Protein AF-A0ABD7YVC5-F1 (afdb_monomer)

Organism: NCBI:txid1624

Solvent-accessible surface area (backbone atoms only — not comparable to full-atom values): 14230 Å² total; per-residue (Å²): 134,87,80,48,75,69,50,52,52,51,37,54,50,50,53,50,53,36,51,54,48,20,56,53,52,47,50,51,50,51,50,52,49,52,52,51,47,52,51,50,46,73,70,45,94,50,77,61,50,49,51,53,52,51,50,45,65,77,55,60,62,55,64,59,54,52,50,50,32,45,46,51,46,28,29,64,36,45,68,58,46,46,56,40,48,73,71,73,43,50,64,69,59,50,47,54,39,46,54,51,50,51,51,52,48,31,51,52,50,47,49,52,48,53,52,46,42,69,74,71,39,90,64,70,78,86,43,70,53,33,64,64,65,34,63,94,52,57,70,66,59,28,51,54,53,37,52,55,47,49,32,46,55,47,40,22,50,37,26,40,41,24,23,50,17,22,53,54,45,68,42,58,80,92,50,35,67,61,54,51,51,50,52,54,50,50,49,52,54,50,50,54,48,50,54,51,47,66,76,66,61,61,82,82,57,48,63,64,52,46,51,52,50,48,52,53,31,35,45,68,10,42,41,80,58,88,94,48,82,44,71,44,68,61,45,33,54,53,48,41,53,52,50,22,52,50,19,44,51,47,24,45,56,40,50,67,69,56,71,84,76,90,77,130

Structure (mmCIF, N/CA/C/O backbone):
data_AF-A0ABD7YVC5-F1
#
_entry.id   AF-A0ABD7YVC5-F1
#
loop_
_atom_site.group_PDB
_atom_site.id
_atom_site.type_symbol
_atom_site.label_atom_id
_atom_site.label_alt_id
_atom_site.label_comp_id
_atom_site.label_asym_id
_atom_site.label_entity_id
_atom_site.label_seq_id
_atom_site.pdbx_PDB_ins_code
_atom_site.Cartn_x
_atom_site.Cartn_y
_atom_site.Cartn_z
_atom_site.occupancy
_atom_site.B_iso_or_equiv
_atom_site.auth_seq_id
_atom_site.auth_comp_id
_atom_site.auth_asym_id
_atom_site.auth_atom_id
_atom_site.pdbx_PDB_model_num
ATOM 1 N N . MET A 1 1 ? -19.443 14.116 -4.309 1.00 51.22 1 MET A N 1
ATOM 2 C CA . MET A 1 1 ? -19.802 13.640 -2.950 1.00 51.22 1 MET A CA 1
ATOM 3 C C . MET A 1 1 ? -19.402 14.728 -1.964 1.00 51.22 1 MET A C 1
ATOM 5 O O . MET A 1 1 ? -18.233 15.082 -1.957 1.00 51.22 1 MET A O 1
ATOM 9 N N . VAL A 1 2 ? -20.334 15.300 -1.197 1.00 67.25 2 VAL A N 1
ATOM 10 C CA . VAL A 1 2 ? -20.020 16.360 -0.217 1.00 67.25 2 VAL A CA 1
ATOM 11 C C . VAL A 1 2 ? -19.545 15.708 1.088 1.00 67.25 2 VAL A C 1
ATOM 13 O O . VAL A 1 2 ? -20.209 14.802 1.592 1.00 67.25 2 VAL A O 1
ATOM 16 N N . LEU A 1 3 ? -18.374 16.106 1.600 1.00 72.88 3 LEU A N 1
ATOM 17 C CA . LEU A 1 3 ? -17.849 15.625 2.885 1.00 72.88 3 LEU A CA 1
ATOM 18 C C . LEU A 1 3 ? -18.580 16.321 4.036 1.00 72.88 3 LEU A C 1
ATOM 20 O O . LEU A 1 3 ? -18.709 17.541 4.047 1.00 72.88 3 LEU A O 1
ATOM 24 N N . THR A 1 4 ? -19.041 15.547 5.016 1.00 85.56 4 THR A N 1
ATOM 25 C CA . THR A 1 4 ? -19.647 16.097 6.238 1.00 85.56 4 THR A CA 1
ATOM 26 C C . THR A 1 4 ? -18.568 16.558 7.226 1.00 85.56 4 THR A C 1
ATOM 28 O O . THR A 1 4 ? -17.423 16.110 7.151 1.00 85.56 4 THR A O 1
ATOM 31 N N . SER A 1 5 ? -18.917 17.386 8.217 1.00 83.44 5 SER A N 1
ATOM 32 C CA . SER A 1 5 ? -17.991 17.763 9.307 1.00 83.44 5 SER A CA 1
ATOM 33 C C . SER A 1 5 ? -17.418 16.540 10.042 1.00 83.44 5 SER A C 1
ATOM 35 O O . SER A 1 5 ? -16.236 16.508 10.385 1.00 83.44 5 SER A O 1
ATOM 37 N N . LYS A 1 6 ? -18.236 15.490 10.200 1.00 84.38 6 LYS A N 1
ATOM 38 C CA . LYS A 1 6 ? -17.839 14.187 10.752 1.00 84.38 6 LYS A CA 1
ATOM 39 C C . LYS A 1 6 ? -16.867 13.429 9.841 1.00 84.38 6 LYS A C 1
ATOM 41 O O . LYS A 1 6 ? -16.000 12.719 10.335 1.00 84.38 6 LYS A O 1
ATOM 46 N N . ASP A 1 7 ? -16.985 13.562 8.521 1.00 85.06 7 ASP A N 1
ATOM 47 C CA . ASP A 1 7 ? -16.016 12.968 7.595 1.00 85.06 7 ASP A CA 1
ATOM 48 C C . ASP A 1 7 ? -14.665 13.680 7.668 1.00 85.06 7 ASP A C 1
ATOM 50 O O . ASP A 1 7 ? -13.629 13.021 7.725 1.00 85.06 7 ASP A O 1
ATOM 54 N N . ILE A 1 8 ? -14.674 15.012 7.737 1.00 87.50 8 ILE A N 1
ATOM 55 C CA . ILE A 1 8 ? -13.456 15.826 7.833 1.00 87.50 8 ILE A CA 1
ATOM 56 C C . ILE A 1 8 ? -12.679 15.492 9.112 1.00 87.50 8 ILE A C 1
ATOM 58 O O . ILE A 1 8 ? -11.461 15.317 9.060 1.00 87.50 8 ILE A O 1
ATOM 62 N N . SER A 1 9 ? -13.361 15.351 10.254 1.00 88.00 9 SER A N 1
ATOM 63 C CA . SER A 1 9 ? -12.700 14.998 11.516 1.00 88.00 9 SER A CA 1
ATOM 64 C C . SER A 1 9 ? -12.073 13.601 11.476 1.00 88.00 9 SER A C 1
ATOM 66 O O . SER A 1 9 ? -10.934 13.431 11.914 1.00 88.00 9 SER A O 1
ATOM 68 N N . VAL A 1 10 ? -12.763 12.617 10.887 1.00 88.38 10 VAL A N 1
ATOM 69 C CA . VAL A 1 10 ? -12.235 11.255 10.714 1.00 88.38 10 VAL A CA 1
ATOM 70 C C . VAL A 1 10 ? -11.044 11.246 9.759 1.00 88.38 10 VAL A C 1
ATOM 72 O O . VAL A 1 10 ? -10.035 10.624 10.075 1.00 88.38 10 VAL A O 1
ATOM 75 N N . VAL A 1 11 ? -11.114 11.954 8.627 1.00 88.81 11 VAL A N 1
ATOM 76 C CA . VAL A 1 11 ? -9.984 12.087 7.690 1.00 88.81 11 VAL A CA 1
ATOM 77 C C . VAL A 1 11 ? -8.780 12.713 8.390 1.00 88.81 11 VAL A C 1
ATOM 79 O O . VAL A 1 11 ? -7.691 12.153 8.325 1.00 88.81 11 VAL A O 1
ATOM 82 N N . LYS A 1 12 ? -8.969 13.814 9.129 1.00 89.12 12 LYS A N 1
ATOM 83 C CA . LYS A 1 12 ? -7.885 14.478 9.871 1.00 89.12 12 LYS A CA 1
ATOM 84 C C . LYS A 1 12 ? -7.243 13.547 10.902 1.00 89.12 12 LYS A C 1
ATOM 86 O O . LYS A 1 12 ? -6.018 13.491 10.990 1.00 89.12 12 LYS A O 1
ATOM 91 N N . TYR A 1 13 ? -8.058 12.806 11.656 1.00 90.94 13 TYR A N 1
ATOM 92 C CA . TYR A 1 13 ? -7.568 11.813 12.613 1.00 90.94 13 TYR A CA 1
ATOM 93 C C . TYR A 1 13 ? -6.763 10.709 11.921 1.00 90.94 13 TYR A C 1
ATOM 95 O O . TYR A 1 13 ? -5.636 10.435 12.327 1.00 90.94 13 TYR A O 1
ATOM 103 N N . LEU A 1 14 ? -7.316 10.106 10.864 1.00 88.25 14 LEU A N 1
ATOM 104 C CA . LEU A 1 14 ? -6.664 9.030 10.119 1.00 88.25 14 LEU A CA 1
ATOM 105 C C . LEU A 1 14 ? -5.336 9.495 9.522 1.00 88.25 14 LEU A C 1
ATOM 107 O O . LEU A 1 14 ? -4.331 8.827 9.723 1.00 88.25 14 LEU A O 1
ATOM 111 N N . SER A 1 15 ? -5.307 10.653 8.859 1.00 87.31 15 SER A N 1
ATOM 112 C CA . SER A 1 15 ? -4.080 11.215 8.286 1.00 87.31 15 SER A CA 1
ATOM 113 C C . SER A 1 15 ? -3.001 11.426 9.344 1.00 87.31 15 SER A C 1
ATOM 115 O O . SER A 1 15 ? -1.857 11.032 9.134 1.00 87.31 15 SER A O 1
ATOM 117 N N . ARG A 1 16 ? -3.359 11.988 10.507 1.00 88.88 16 ARG A N 1
ATOM 118 C CA . ARG A 1 16 ? -2.411 12.180 11.611 1.00 88.88 16 ARG A CA 1
ATOM 119 C C . ARG A 1 16 ? -1.897 10.846 12.148 1.00 88.88 16 ARG A C 1
ATOM 121 O O . ARG A 1 16 ? -0.691 10.662 12.256 1.00 88.88 16 ARG A O 1
ATOM 128 N N . LYS A 1 17 ? -2.802 9.918 12.465 1.00 86.50 17 LYS A N 1
ATOM 129 C CA . LYS A 1 17 ? -2.449 8.607 13.021 1.00 86.50 17 LYS A CA 1
ATOM 130 C C . LYS A 1 17 ? -1.546 7.825 12.067 1.00 86.50 17 LYS A C 1
ATOM 132 O O . LYS A 1 17 ? -0.540 7.271 12.488 1.00 86.50 17 LYS A O 1
ATOM 137 N N . TYR A 1 18 ? -1.865 7.840 10.778 1.00 84.38 18 TYR A N 1
ATOM 138 C CA . TYR A 1 18 ? -1.049 7.206 9.752 1.00 84.38 18 TYR A CA 1
ATOM 139 C C . TYR A 1 18 ? 0.316 7.863 9.582 1.00 84.38 18 TYR A C 1
ATOM 141 O O . TYR A 1 18 ? 1.295 7.139 9.435 1.00 84.38 18 TYR A O 1
ATOM 149 N N . ALA A 1 19 ? 0.417 9.192 9.646 1.00 82.81 19 ALA A N 1
ATOM 150 C CA . ALA A 1 19 ? 1.709 9.873 9.627 1.00 82.81 19 ALA A CA 1
ATOM 151 C C . ALA A 1 19 ? 2.565 9.494 10.849 1.00 82.81 19 ALA A C 1
ATOM 153 O O . ALA A 1 19 ? 3.734 9.149 10.694 1.00 82.81 19 ALA A O 1
ATOM 154 N N . GLU A 1 20 ? 1.980 9.479 12.050 1.00 84.56 20 GLU A N 1
ATOM 155 C CA . GLU A 1 20 ? 2.672 9.068 13.279 1.00 84.56 20 GLU A CA 1
ATOM 156 C C . GLU A 1 20 ? 3.159 7.612 13.206 1.00 84.56 20 GLU A C 1
ATOM 158 O O . GLU A 1 20 ? 4.316 7.328 13.522 1.00 84.56 20 GLU A O 1
ATOM 163 N N . ASP A 1 21 ? 2.298 6.689 12.770 1.00 81.25 21 ASP A N 1
ATOM 164 C CA . ASP A 1 21 ? 2.650 5.272 12.635 1.00 81.25 21 ASP A CA 1
ATOM 165 C C . ASP A 1 21 ? 3.709 5.066 11.539 1.00 81.25 21 ASP A C 1
ATOM 167 O O . ASP A 1 21 ? 4.627 4.266 11.716 1.00 81.25 21 ASP A O 1
ATOM 171 N N . THR A 1 22 ? 3.639 5.840 10.452 1.00 79.56 22 THR A N 1
ATOM 172 C CA . THR A 1 22 ? 4.649 5.852 9.385 1.00 79.56 22 THR A CA 1
ATOM 173 C C . THR A 1 22 ? 6.005 6.269 9.917 1.00 79.56 22 THR A C 1
ATOM 175 O O . THR A 1 22 ? 6.967 5.537 9.729 1.00 79.56 22 THR A O 1
ATOM 178 N N . VAL A 1 23 ? 6.102 7.402 10.619 1.00 82.94 23 VAL A N 1
ATOM 179 C CA . VAL A 1 23 ? 7.379 7.879 11.175 1.00 82.94 23 VAL A CA 1
ATOM 180 C C . VAL A 1 23 ? 7.981 6.835 12.114 1.00 82.94 23 VAL A C 1
ATOM 182 O O . VAL A 1 23 ? 9.163 6.516 12.003 1.00 82.94 23 VAL A O 1
ATOM 185 N N . LYS A 1 24 ? 7.165 6.242 12.994 1.00 80.94 24 LYS A N 1
ATOM 186 C CA . LYS A 1 24 ? 7.621 5.189 13.913 1.00 80.94 24 LYS A CA 1
ATOM 187 C C . LYS A 1 24 ? 8.126 3.960 13.167 1.00 80.94 24 LYS A C 1
ATOM 189 O O . LYS A 1 24 ? 9.222 3.482 13.448 1.00 80.94 24 LYS A O 1
ATOM 194 N N . GLY A 1 25 ? 7.343 3.441 12.226 1.00 79.38 25 GLY A N 1
ATOM 195 C CA . GLY A 1 25 ? 7.715 2.230 11.505 1.00 79.38 25 GLY A CA 1
ATOM 196 C C . GLY A 1 25 ? 8.874 2.447 10.530 1.00 79.38 25 GLY A C 1
ATOM 197 O O . GLY A 1 25 ? 9.726 1.572 10.423 1.00 79.38 25 GLY A O 1
ATOM 198 N N . LEU A 1 26 ? 8.983 3.621 9.900 1.00 81.88 26 LEU A N 1
ATOM 199 C CA . LEU A 1 26 ? 10.165 4.002 9.122 1.00 81.88 26 LEU A CA 1
ATOM 200 C C . LEU A 1 26 ? 11.402 4.132 10.005 1.00 81.88 26 LEU A C 1
ATOM 202 O O . LEU A 1 26 ? 12.461 3.683 9.592 1.00 81.88 26 LEU A O 1
ATOM 206 N N . GLY A 1 27 ? 11.275 4.670 11.220 1.00 81.12 27 GLY A N 1
ATOM 207 C CA . GLY A 1 27 ? 12.371 4.701 12.190 1.00 81.12 27 GLY A CA 1
ATOM 208 C C . GLY A 1 27 ? 12.853 3.298 12.570 1.00 81.12 27 GLY A C 1
ATOM 209 O O . GLY A 1 27 ? 14.056 3.050 12.604 1.00 81.12 27 GLY A O 1
ATOM 210 N N . ILE A 1 28 ? 11.927 2.354 12.779 1.00 82.56 28 ILE A N 1
ATOM 211 C CA . ILE A 1 28 ? 12.261 0.942 13.034 1.00 82.56 28 ILE A CA 1
ATOM 212 C C . ILE A 1 28 ? 12.941 0.317 11.816 1.00 82.56 28 ILE A C 1
ATOM 214 O O . ILE A 1 28 ? 13.985 -0.314 11.966 1.00 82.56 28 ILE A O 1
ATOM 218 N N . LEU A 1 29 ? 12.379 0.501 10.616 1.00 80.38 29 LEU A N 1
ATOM 219 C CA . LEU A 1 29 ? 12.982 0.003 9.382 1.00 80.38 29 LEU A CA 1
ATOM 220 C C . LEU A 1 29 ? 14.391 0.570 9.227 1.00 80.38 29 LEU A C 1
ATOM 222 O O . LEU A 1 29 ? 15.328 -0.202 9.089 1.00 80.38 29 LEU A O 1
ATOM 226 N N . PHE A 1 30 ? 14.564 1.881 9.346 1.00 83.00 30 PHE A N 1
ATOM 227 C CA . PHE A 1 30 ? 15.861 2.543 9.259 1.00 83.00 30 PHE A CA 1
ATOM 228 C C . PHE A 1 30 ? 16.867 1.990 10.281 1.00 83.00 30 PHE A C 1
ATOM 230 O O . PHE A 1 30 ? 17.998 1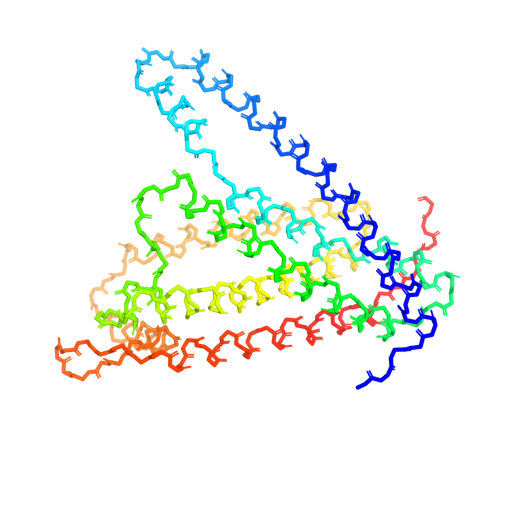.677 9.919 1.00 83.00 30 PHE A O 1
ATOM 237 N N . GLY A 1 31 ? 16.442 1.763 11.528 1.00 82.19 31 GLY A N 1
ATOM 238 C CA . GLY A 1 31 ? 17.269 1.120 12.553 1.00 82.19 31 GLY A CA 1
ATOM 239 C C . GLY A 1 31 ? 17.692 -0.306 12.183 1.00 82.19 31 GLY A C 1
ATOM 240 O O . GLY A 1 31 ? 18.871 -0.640 12.288 1.00 82.19 31 GLY A O 1
ATOM 241 N N . ILE A 1 32 ? 16.763 -1.133 11.684 1.00 81.44 32 ILE A N 1
ATOM 242 C CA . ILE A 1 32 ? 17.067 -2.484 11.176 1.00 81.44 32 ILE A CA 1
ATOM 243 C C . ILE A 1 32 ? 18.071 -2.410 10.020 1.00 81.44 32 ILE A C 1
ATOM 245 O O . ILE A 1 32 ? 18.989 -3.222 9.963 1.00 81.44 32 ILE A O 1
ATOM 249 N N . HIS A 1 33 ? 17.930 -1.431 9.126 1.00 78.19 33 HIS A N 1
ATOM 250 C CA . HIS A 1 33 ? 18.839 -1.253 7.992 1.00 78.19 33 HIS A CA 1
ATOM 251 C C . HIS A 1 33 ? 20.244 -0.849 8.443 1.00 78.19 33 HIS A C 1
ATOM 253 O O . HIS A 1 33 ? 21.218 -1.406 7.939 1.00 78.19 33 HIS A O 1
ATOM 259 N N . ILE A 1 34 ? 20.371 0.059 9.416 1.00 83.25 34 ILE A N 1
ATOM 260 C CA . ILE A 1 34 ? 21.668 0.417 10.009 1.00 83.25 34 ILE A CA 1
ATOM 261 C C . ILE A 1 34 ? 22.323 -0.816 10.630 1.00 83.25 34 ILE A C 1
ATOM 263 O O . ILE A 1 34 ? 23.470 -1.123 10.312 1.00 83.25 34 ILE A O 1
ATOM 267 N N . ILE A 1 35 ? 21.592 -1.553 11.469 1.00 81.88 35 ILE A N 1
ATOM 268 C CA . ILE A 1 35 ? 22.119 -2.751 12.135 1.00 81.88 35 ILE A CA 1
ATOM 269 C C . ILE A 1 35 ? 22.526 -3.804 11.099 1.00 81.88 35 ILE A C 1
ATOM 271 O O . ILE A 1 35 ? 23.623 -4.345 11.185 1.00 81.88 35 ILE A O 1
ATOM 275 N N . GLY A 1 36 ? 21.686 -4.058 10.093 1.00 79.44 36 GLY A N 1
ATOM 276 C CA . GLY A 1 36 ? 21.992 -4.986 9.004 1.00 79.44 36 GLY A CA 1
ATOM 277 C C . GLY A 1 36 ? 23.239 -4.580 8.219 1.00 79.44 36 GLY A C 1
ATOM 278 O O . GLY A 1 36 ? 24.079 -5.428 7.939 1.00 79.44 36 GLY A O 1
ATOM 279 N N . THR A 1 37 ? 23.409 -3.285 7.936 1.00 77.38 37 THR A N 1
ATOM 280 C CA . THR A 1 37 ? 24.612 -2.749 7.276 1.00 77.38 37 THR A CA 1
ATOM 281 C C . THR A 1 37 ? 25.857 -2.982 8.134 1.00 77.38 37 THR A C 1
ATOM 283 O O . THR A 1 37 ? 26.860 -3.478 7.630 1.00 77.38 37 THR A O 1
ATOM 286 N N . ILE A 1 38 ? 25.795 -2.669 9.433 1.00 80.44 38 ILE A N 1
ATOM 287 C CA . ILE A 1 38 ? 26.914 -2.870 10.367 1.00 80.44 38 ILE A CA 1
ATOM 288 C C . ILE A 1 38 ? 27.283 -4.354 10.442 1.00 80.44 38 ILE A C 1
ATOM 290 O O . ILE A 1 38 ? 28.454 -4.694 10.303 1.00 80.44 38 ILE A O 1
ATOM 294 N N . LEU A 1 39 ? 26.296 -5.241 10.600 1.00 77.62 39 LEU A N 1
ATOM 295 C CA . LEU A 1 39 ? 26.522 -6.687 10.642 1.00 77.62 39 LEU A CA 1
ATOM 296 C C . LEU A 1 39 ? 27.147 -7.203 9.340 1.00 77.62 39 LEU A C 1
ATOM 298 O O . LEU A 1 39 ? 28.097 -7.974 9.401 1.00 77.62 39 LEU A O 1
ATOM 302 N N . LEU A 1 40 ? 26.676 -6.747 8.175 1.00 73.81 40 LEU A N 1
ATOM 303 C CA . LEU A 1 40 ? 27.249 -7.125 6.878 1.00 73.81 40 LEU A CA 1
ATOM 304 C C . LEU A 1 40 ? 28.708 -6.678 6.732 1.00 73.81 40 LEU A C 1
ATOM 306 O O . LEU A 1 40 ? 29.530 -7.454 6.253 1.00 73.81 40 LEU A O 1
ATOM 310 N N . ILE A 1 41 ? 29.044 -5.463 7.173 1.00 75.88 41 ILE A N 1
ATOM 311 C CA . ILE A 1 41 ? 30.427 -4.962 7.157 1.00 75.88 41 ILE A CA 1
ATOM 312 C C . ILE A 1 41 ? 31.302 -5.776 8.118 1.00 75.88 41 ILE A C 1
ATOM 314 O O . ILE A 1 41 ? 32.394 -6.187 7.741 1.00 75.88 41 ILE A O 1
ATOM 318 N N . MET A 1 42 ? 30.819 -6.054 9.332 1.00 75.38 42 MET A N 1
ATOM 319 C CA . MET A 1 42 ? 31.564 -6.812 10.348 1.00 75.38 42 MET A CA 1
ATOM 320 C C . MET A 1 42 ? 31.773 -8.284 9.975 1.00 75.38 42 MET A C 1
ATOM 322 O O . MET A 1 42 ? 32.778 -8.874 10.361 1.00 75.38 42 MET A O 1
ATOM 326 N N . MET A 1 43 ? 30.827 -8.887 9.254 1.00 69.69 43 MET A N 1
ATOM 327 C CA . MET A 1 43 ? 30.915 -10.275 8.787 1.00 69.69 43 MET A CA 1
ATOM 328 C C . MET A 1 43 ? 31.704 -10.413 7.480 1.00 69.69 43 MET A C 1
ATOM 330 O O . MET A 1 43 ? 31.962 -11.537 7.046 1.00 69.69 43 MET A O 1
ATOM 334 N N . SER A 1 44 ? 32.076 -9.302 6.839 1.00 67.75 44 SER A N 1
ATOM 335 C CA . SER A 1 44 ? 32.790 -9.350 5.572 1.00 67.75 44 SER A CA 1
ATOM 336 C C . SER A 1 44 ? 34.284 -9.587 5.759 1.00 67.75 44 SER A C 1
ATOM 338 O O . SER A 1 44 ? 34.986 -8.780 6.361 1.00 67.75 44 SER A O 1
ATOM 340 N N . SER A 1 45 ? 34.787 -10.644 5.127 1.00 63.66 45 SER A N 1
ATOM 341 C CA . SER A 1 45 ? 36.214 -10.853 4.861 1.00 63.66 45 SER A CA 1
ATOM 342 C C . SER A 1 45 ? 36.659 -10.337 3.482 1.00 63.66 45 SER A C 1
ATOM 344 O O . SER A 1 45 ? 37.822 -10.494 3.121 1.00 63.66 45 SER A O 1
ATOM 346 N N . SER A 1 46 ? 35.750 -9.739 2.703 1.00 67.19 46 SER A N 1
ATOM 347 C CA . SER A 1 46 ? 35.994 -9.242 1.339 1.00 67.19 46 SER A CA 1
ATOM 348 C C . SER A 1 46 ? 35.824 -7.722 1.244 1.00 67.19 46 SER A C 1
ATOM 350 O O . SER A 1 46 ? 34.975 -7.146 1.926 1.00 67.19 46 SER A O 1
ATOM 352 N N . GLU A 1 47 ? 36.577 -7.061 0.365 1.00 63.25 47 GLU A N 1
ATOM 353 C CA . GLU A 1 47 ? 36.411 -5.620 0.098 1.00 63.25 47 GLU A CA 1
ATOM 354 C C . GLU A 1 47 ? 35.119 -5.298 -0.684 1.00 63.25 47 GLU A C 1
ATOM 356 O O . GLU A 1 47 ? 34.622 -4.171 -0.646 1.00 63.25 47 GLU A O 1
ATOM 361 N N . GLU A 1 48 ? 34.506 -6.299 -1.327 1.00 62.19 48 GLU A N 1
ATOM 362 C CA . GLU A 1 48 ? 33.283 -6.133 -2.118 1.00 62.19 48 GLU A CA 1
ATOM 363 C C . GLU A 1 48 ? 32.048 -5.842 -1.250 1.00 62.19 48 GLU A C 1
ATOM 365 O O . GLU A 1 48 ? 31.254 -4.964 -1.587 1.00 62.19 48 GLU A O 1
ATOM 370 N N . ILE A 1 49 ? 31.879 -6.499 -0.098 1.00 65.25 49 ILE A N 1
ATOM 371 C CA . ILE A 1 49 ? 30.683 -6.315 0.750 1.00 65.25 49 ILE A CA 1
ATOM 372 C C . ILE A 1 49 ? 30.608 -4.900 1.365 1.00 65.25 49 ILE A C 1
ATOM 374 O O . ILE A 1 49 ? 29.527 -4.305 1.310 1.00 65.25 49 ILE A O 1
ATOM 378 N N . PRO A 1 50 ? 31.699 -4.296 1.888 1.00 65.00 50 PRO A N 1
ATOM 379 C CA . PRO A 1 50 ? 31.708 -2.885 2.273 1.00 65.00 50 PRO A CA 1
ATOM 380 C C . PRO A 1 50 ? 31.357 -1.949 1.112 1.00 65.00 50 PRO A C 1
ATOM 382 O O . PRO A 1 50 ? 30.613 -0.992 1.313 1.00 65.00 50 PRO A O 1
ATOM 385 N N . SER A 1 51 ? 31.822 -2.240 -0.108 1.00 65.62 51 SER A N 1
ATOM 386 C CA . SER A 1 51 ? 31.497 -1.430 -1.290 1.00 65.62 51 SER A CA 1
ATOM 387 C C . SER A 1 51 ? 30.017 -1.530 -1.692 1.00 65.62 51 SER A C 1
ATOM 389 O O . SER A 1 51 ? 29.409 -0.515 -2.022 1.00 65.62 51 SER A O 1
ATOM 391 N N . ILE A 1 52 ? 29.396 -2.711 -1.571 1.00 64.62 52 ILE A N 1
ATOM 392 C CA . ILE A 1 52 ? 27.956 -2.923 -1.799 1.00 64.62 52 ILE A CA 1
ATOM 393 C C . ILE A 1 52 ? 27.137 -2.190 -0.733 1.00 64.62 52 ILE A C 1
ATOM 395 O O . ILE A 1 52 ? 26.176 -1.490 -1.057 1.00 64.62 52 ILE A O 1
ATOM 399 N N . ALA A 1 53 ? 27.536 -2.310 0.535 1.00 65.75 53 ALA A N 1
ATOM 400 C CA . ALA A 1 53 ? 26.896 -1.623 1.650 1.00 65.75 53 ALA A CA 1
ATOM 401 C C . ALA A 1 53 ? 26.954 -0.097 1.474 1.00 65.75 53 ALA A C 1
ATOM 403 O O . ALA A 1 53 ? 25.930 0.572 1.585 1.00 65.75 53 ALA A O 1
ATOM 404 N N . LEU A 1 54 ? 28.120 0.461 1.135 1.00 66.00 54 LEU A N 1
ATOM 405 C CA . LEU A 1 54 ? 28.301 1.897 0.889 1.00 66.00 54 LEU A CA 1
ATOM 406 C C . LEU A 1 54 ? 27.595 2.369 -0.392 1.00 66.00 54 LEU A C 1
ATOM 408 O O . LEU A 1 54 ? 26.973 3.432 -0.394 1.00 66.00 54 LEU A O 1
ATOM 412 N N . GLY A 1 55 ? 27.613 1.558 -1.451 1.00 65.00 55 GLY A N 1
ATOM 413 C CA . GLY A 1 55 ? 26.875 1.803 -2.691 1.00 65.00 55 GLY A CA 1
ATOM 414 C C . GLY A 1 55 ? 25.367 1.931 -2.455 1.00 65.00 55 GLY A C 1
ATOM 415 O O . GLY A 1 55 ? 24.710 2.787 -3.049 1.00 65.00 55 GLY A O 1
ATOM 416 N N . PHE A 1 56 ? 24.825 1.161 -1.513 1.00 64.56 56 PHE A N 1
ATOM 417 C CA . PHE A 1 56 ? 23.422 1.233 -1.108 1.00 64.56 56 PHE A CA 1
ATOM 418 C C . PHE A 1 56 ? 23.061 2.549 -0.399 1.00 64.56 56 PHE A C 1
ATOM 420 O O . PHE A 1 56 ? 21.979 3.090 -0.613 1.00 64.56 56 PHE A O 1
ATOM 427 N N . TRP A 1 57 ? 23.970 3.110 0.404 1.00 68.31 57 TRP A N 1
ATOM 428 C CA . TRP A 1 57 ? 23.779 4.430 1.022 1.00 68.31 57 TRP A CA 1
ATOM 429 C C . TRP A 1 57 ? 23.939 5.574 0.018 1.00 68.31 57 TRP A C 1
ATOM 431 O O . TRP A 1 57 ? 23.250 6.586 0.136 1.00 68.31 57 TRP A O 1
ATOM 441 N N . SER A 1 58 ? 24.798 5.400 -0.992 1.00 60.88 58 SER A N 1
ATOM 442 C CA . SER A 1 58 ? 24.962 6.375 -2.078 1.00 60.88 58 SER A CA 1
ATOM 443 C C . SER A 1 58 ? 23.740 6.461 -3.004 1.00 60.88 58 SER A C 1
ATOM 445 O O . SER A 1 58 ? 23.456 7.529 -3.535 1.00 60.88 58 SER A O 1
ATOM 447 N N . ASN A 1 59 ? 22.969 5.372 -3.121 1.00 61.53 59 ASN A N 1
ATOM 448 C CA . ASN A 1 59 ? 21.696 5.299 -3.842 1.00 61.53 59 ASN A CA 1
ATOM 449 C C . ASN A 1 59 ? 20.566 4.933 -2.875 1.00 61.53 59 ASN A C 1
ATOM 451 O O . ASN A 1 59 ? 19.974 3.857 -2.985 1.00 61.53 59 ASN A O 1
ATOM 455 N N . PHE A 1 60 ? 20.314 5.804 -1.890 1.00 67.12 60 PHE A N 1
ATOM 456 C CA . PHE A 1 60 ? 19.339 5.543 -0.832 1.00 67.12 60 PHE A CA 1
ATOM 457 C C . PHE A 1 60 ? 18.020 5.008 -1.425 1.00 67.12 60 PHE A C 1
ATOM 459 O O . PHE A 1 60 ? 17.406 5.680 -2.256 1.00 67.12 60 PHE A O 1
ATOM 466 N N . PRO A 1 61 ? 17.553 3.809 -1.029 1.00 67.06 61 PRO A N 1
ATOM 467 C CA . PRO A 1 61 ? 16.452 3.118 -1.698 1.00 67.06 61 PRO A CA 1
ATOM 468 C C . PRO A 1 61 ? 15.107 3.712 -1.264 1.00 67.06 61 PRO A C 1
ATOM 470 O O . PRO A 1 61 ? 14.299 3.054 -0.605 1.00 67.06 61 PRO A O 1
ATOM 473 N N . LEU A 1 62 ? 14.851 4.977 -1.597 1.00 70.69 62 LEU A N 1
ATOM 474 C CA . LEU A 1 62 ? 13.679 5.708 -1.126 1.00 70.69 62 LEU A CA 1
ATOM 475 C C . LEU A 1 62 ? 12.382 4.951 -1.440 1.00 70.69 62 LEU A C 1
ATOM 477 O O . LEU A 1 62 ? 11.502 4.883 -0.587 1.00 70.69 62 LEU A O 1
ATOM 481 N N . ALA A 1 63 ? 12.295 4.299 -2.602 1.00 65.12 63 ALA A N 1
ATOM 482 C CA . ALA A 1 63 ? 11.163 3.456 -2.982 1.00 65.12 63 ALA A CA 1
ATOM 483 C C . ALA A 1 63 ? 10.850 2.352 -1.951 1.00 65.12 63 ALA A C 1
ATOM 485 O O . ALA A 1 63 ? 9.682 2.109 -1.647 1.00 65.12 63 ALA A O 1
ATOM 486 N N . PHE A 1 64 ? 11.871 1.723 -1.357 1.00 67.44 64 PHE A N 1
ATOM 487 C CA . PHE A 1 64 ? 11.693 0.718 -0.305 1.00 67.44 64 PHE A CA 1
ATOM 488 C C . PHE A 1 64 ? 11.070 1.334 0.955 1.00 67.44 64 PHE A C 1
ATOM 490 O O . PHE A 1 64 ? 10.120 0.785 1.516 1.00 67.44 64 PHE A O 1
ATOM 497 N N . TYR A 1 65 ? 11.547 2.509 1.372 1.00 72.06 65 TYR A N 1
ATOM 498 C CA . TYR A 1 65 ? 11.000 3.221 2.528 1.00 72.06 65 TYR A CA 1
ATOM 499 C C . TYR A 1 65 ? 9.582 3.741 2.259 1.00 72.06 65 TYR A C 1
ATOM 501 O O . TYR A 1 65 ? 8.705 3.578 3.102 1.00 72.06 65 TYR A O 1
ATOM 509 N N . LEU A 1 66 ? 9.302 4.285 1.073 1.00 69.19 66 LEU A N 1
ATOM 510 C CA . LEU A 1 66 ? 7.956 4.722 0.684 1.00 69.19 66 LEU A CA 1
ATOM 511 C C . LEU A 1 66 ? 6.971 3.541 0.639 1.00 69.19 66 LEU A C 1
ATOM 513 O O . LEU A 1 66 ? 5.843 3.661 1.119 1.00 69.19 66 LEU A O 1
ATOM 517 N N . MET A 1 67 ? 7.402 2.374 0.150 1.00 68.38 67 MET A N 1
ATOM 518 C CA . MET A 1 67 ? 6.596 1.149 0.189 1.00 68.38 67 MET A CA 1
ATOM 519 C C . MET A 1 67 ? 6.384 0.651 1.627 1.00 68.38 67 MET A C 1
ATOM 521 O O . MET A 1 67 ? 5.275 0.258 1.991 1.00 68.38 67 MET A O 1
ATOM 525 N N . GLY A 1 68 ? 7.412 0.725 2.478 1.00 70.94 68 GLY A N 1
ATOM 526 C CA . GLY A 1 68 ? 7.311 0.421 3.908 1.00 70.94 68 GLY A CA 1
ATOM 527 C C . GLY A 1 68 ? 6.310 1.327 4.630 1.00 70.94 68 GLY A C 1
ATOM 528 O O . GLY A 1 68 ? 5.457 0.837 5.372 1.00 70.94 68 GLY A O 1
ATOM 529 N N . ALA A 1 69 ? 6.341 2.634 4.354 1.00 69.88 69 ALA A N 1
ATOM 530 C CA . ALA A 1 69 ? 5.366 3.602 4.855 1.00 69.88 69 ALA A CA 1
ATOM 531 C C . ALA A 1 69 ? 3.938 3.203 4.469 1.00 69.88 69 ALA A C 1
ATOM 533 O O . ALA A 1 69 ? 3.062 3.078 5.325 1.00 69.88 69 ALA A O 1
ATOM 534 N N . LEU A 1 70 ? 3.710 2.921 3.186 1.00 67.75 70 LEU A N 1
ATOM 535 C CA . LEU A 1 70 ? 2.411 2.481 2.682 1.00 67.75 70 LEU A CA 1
ATOM 536 C C . LEU A 1 70 ? 1.941 1.183 3.324 1.00 67.75 70 LEU A C 1
ATOM 538 O O . LEU A 1 70 ? 0.752 1.054 3.631 1.00 67.75 70 LEU A O 1
ATOM 542 N N . PHE A 1 71 ? 2.852 0.245 3.569 1.00 73.69 71 PHE A N 1
ATOM 543 C CA . PHE A 1 71 ? 2.532 -0.996 4.256 1.00 73.69 71 PHE A CA 1
ATOM 544 C C . PHE A 1 71 ? 2.005 -0.731 5.669 1.00 73.69 71 PHE A C 1
ATOM 546 O O . PHE A 1 71 ? 0.929 -1.216 6.025 1.00 73.69 71 PHE A O 1
ATOM 553 N N . ILE A 1 72 ? 2.710 0.095 6.444 1.00 70.94 72 ILE A N 1
ATOM 554 C CA . ILE A 1 72 ? 2.339 0.454 7.819 1.00 70.94 72 ILE A CA 1
ATOM 555 C C . ILE A 1 72 ? 0.969 1.147 7.854 1.00 70.94 72 ILE A C 1
ATOM 557 O O . ILE A 1 72 ? 0.080 0.734 8.599 1.00 70.94 72 ILE A O 1
ATOM 561 N N . ILE A 1 73 ? 0.760 2.149 6.997 1.00 68.94 73 ILE A N 1
ATOM 562 C CA . ILE A 1 73 ? -0.505 2.898 6.880 1.00 68.94 73 ILE A CA 1
ATOM 563 C C . ILE A 1 73 ? -1.672 1.958 6.543 1.00 68.94 73 ILE A C 1
ATOM 565 O O . ILE A 1 73 ? -2.775 2.045 7.098 1.00 68.94 73 ILE A O 1
ATOM 569 N N . SER A 1 74 ? -1.442 1.044 5.606 1.00 62.59 74 SER A N 1
ATOM 570 C CA . SER A 1 74 ? -2.490 0.186 5.062 1.00 62.59 74 SER A CA 1
ATOM 571 C C . SER A 1 74 ? -2.863 -0.934 6.027 1.00 62.59 74 SER A C 1
ATOM 573 O O . SER A 1 74 ? -4.057 -1.226 6.179 1.00 62.59 74 SER A O 1
ATOM 575 N N . ALA A 1 75 ? -1.874 -1.512 6.715 1.00 71.19 75 ALA A N 1
ATOM 576 C CA . ALA A 1 75 ? -2.026 -2.678 7.580 1.00 71.19 75 ALA A CA 1
ATOM 577 C C . ALA A 1 75 ? -2.740 -2.373 8.911 1.00 71.19 75 ALA A C 1
ATOM 579 O O . ALA A 1 75 ? -3.472 -3.229 9.425 1.00 71.19 75 ALA A O 1
ATOM 580 N N . THR A 1 76 ? -2.613 -1.155 9.448 1.00 69.06 76 THR A N 1
ATOM 581 C CA . THR A 1 76 ? -3.223 -0.765 10.731 1.00 69.06 76 THR A CA 1
ATOM 582 C C . THR A 1 76 ? -4.738 -0.604 10.595 1.00 69.06 76 THR A C 1
ATOM 584 O O . THR A 1 76 ? -5.255 0.446 10.215 1.00 69.06 76 THR A O 1
ATOM 587 N N . ASN A 1 77 ? -5.488 -1.675 10.871 1.00 76.06 77 ASN A N 1
ATOM 588 C CA . ASN A 1 77 ? -6.951 -1.681 10.738 1.00 76.06 77 ASN A CA 1
ATOM 589 C C . ASN A 1 77 ? -7.687 -1.867 12.062 1.00 76.06 77 ASN A C 1
ATOM 591 O O . ASN A 1 77 ? -8.661 -1.165 12.303 1.00 76.06 77 ASN A O 1
ATOM 595 N N . TYR A 1 78 ? -7.232 -2.779 12.925 1.00 81.31 78 TYR A N 1
ATOM 596 C CA . TYR A 1 78 ? -7.981 -3.128 14.136 1.00 81.31 78 TYR A CA 1
ATOM 597 C C . TYR A 1 78 ? -7.999 -2.009 15.186 1.00 81.31 78 TYR A C 1
ATOM 599 O O . TYR A 1 78 ? -9.053 -1.720 15.738 1.00 81.31 78 TYR A O 1
ATOM 607 N N . GLU A 1 79 ? -6.863 -1.364 15.457 1.00 80.56 79 GLU A N 1
ATOM 608 C CA . GLU A 1 79 ? -6.770 -0.305 16.480 1.00 80.56 79 GLU A CA 1
ATOM 609 C C . GLU A 1 79 ? -7.600 0.921 16.098 1.00 80.56 79 GLU A C 1
ATOM 611 O O . GLU A 1 79 ? -8.381 1.434 16.897 1.00 80.56 79 GLU A O 1
ATOM 616 N N . ILE A 1 80 ? -7.497 1.326 14.832 1.00 84.75 80 ILE A N 1
ATOM 617 C CA . ILE A 1 80 ? -8.285 2.413 14.251 1.00 84.75 80 ILE A CA 1
ATOM 618 C C . ILE A 1 80 ? -9.774 2.065 14.259 1.00 84.75 80 ILE A C 1
ATOM 620 O O . ILE A 1 80 ? -10.603 2.902 14.613 1.00 84.75 80 ILE A O 1
ATOM 624 N N . PHE A 1 81 ? -10.118 0.826 13.895 1.00 87.69 81 PHE A N 1
ATOM 625 C CA . PHE A 1 81 ? -11.484 0.327 13.989 1.00 87.69 81 PHE A CA 1
ATOM 626 C C . PHE A 1 81 ? -12.012 0.403 15.425 1.00 87.69 81 PHE A C 1
ATOM 628 O O . PHE A 1 81 ? -13.089 0.955 15.632 1.00 87.69 81 PHE A O 1
ATOM 635 N N . ALA A 1 82 ? -11.269 -0.118 16.403 1.00 86.06 82 ALA A N 1
ATOM 636 C CA . ALA A 1 82 ? -11.689 -0.152 17.798 1.00 86.06 82 ALA A CA 1
ATOM 637 C C . ALA A 1 82 ? -11.924 1.265 18.333 1.00 86.06 82 ALA A C 1
ATOM 639 O O . ALA A 1 82 ? -13.017 1.549 18.820 1.00 86.06 82 ALA A O 1
ATOM 640 N N . PHE A 1 83 ? -10.958 2.168 18.140 1.00 88.44 83 PHE A N 1
ATOM 641 C CA . PHE A 1 83 ? -11.057 3.555 18.587 1.00 88.44 83 PHE A CA 1
ATOM 642 C C . PHE A 1 83 ? -12.239 4.287 17.940 1.00 88.44 83 PHE A C 1
ATOM 644 O O . PHE A 1 83 ? -13.078 4.860 18.631 1.00 88.44 83 PHE A O 1
ATOM 651 N N . LEU A 1 84 ? -12.358 4.259 16.610 1.00 88.31 84 LEU A N 1
ATOM 652 C CA . LEU A 1 84 ? -13.396 5.028 15.919 1.00 88.31 84 LEU A CA 1
ATOM 653 C C . LEU A 1 84 ? -14.795 4.440 16.136 1.00 88.31 84 LEU A C 1
ATOM 655 O O . LEU A 1 84 ? -15.755 5.196 16.276 1.00 88.31 84 LEU A O 1
ATOM 659 N N . ASN A 1 85 ? -14.927 3.114 16.220 1.00 88.81 85 ASN A N 1
ATOM 660 C CA . ASN A 1 85 ? -16.216 2.479 16.488 1.00 88.81 85 ASN A CA 1
ATOM 661 C C . ASN A 1 85 ? -16.685 2.727 17.933 1.00 88.81 85 ASN A C 1
ATOM 663 O O . ASN A 1 85 ? -17.879 2.922 18.143 1.00 88.81 85 ASN A O 1
ATOM 667 N N . GLN A 1 86 ? -15.770 2.776 18.910 1.00 88.06 86 GLN A N 1
ATOM 668 C CA . GLN A 1 86 ? -16.079 3.198 20.287 1.00 88.06 86 GLN A CA 1
ATOM 669 C C . GLN A 1 86 ? -16.533 4.665 20.353 1.00 88.06 86 GLN A C 1
ATOM 671 O O . GLN A 1 86 ? -17.425 4.993 21.125 1.00 88.06 86 GLN A O 1
ATOM 676 N N . ASN A 1 87 ? -16.000 5.527 19.484 1.00 88.31 87 ASN A N 1
ATOM 677 C CA . ASN A 1 87 ? -16.397 6.935 19.356 1.00 88.31 87 ASN A CA 1
ATOM 678 C C . ASN A 1 87 ? -17.619 7.162 18.429 1.00 88.31 87 ASN A C 1
ATOM 680 O O . ASN A 1 87 ? -17.830 8.262 17.916 1.00 88.31 87 ASN A O 1
ATOM 684 N N . GLY A 1 88 ? -18.428 6.131 18.154 1.00 87.19 88 GLY A N 1
ATOM 685 C CA . GLY A 1 88 ? -19.673 6.270 17.382 1.00 87.19 88 GLY A CA 1
ATOM 686 C C . GLY A 1 88 ? -19.486 6.535 15.879 1.00 87.19 88 GLY A C 1
ATOM 687 O O . GLY A 1 88 ? -20.390 7.051 15.202 1.00 87.19 88 GLY A O 1
ATOM 688 N N . ILE A 1 89 ? -18.319 6.213 15.312 1.00 91.12 89 ILE A N 1
ATOM 689 C CA . ILE A 1 89 ? -18.097 6.222 13.861 1.00 91.12 89 ILE A CA 1
ATOM 690 C C . ILE A 1 89 ? -18.522 4.874 13.279 1.00 91.12 89 ILE A C 1
ATOM 692 O O . ILE A 1 89 ? -18.023 3.821 13.668 1.00 91.12 89 ILE A O 1
ATOM 696 N N . SER A 1 90 ? -19.422 4.904 12.293 1.00 89.94 90 SER A N 1
ATOM 697 C CA . SER A 1 90 ? -19.852 3.681 11.614 1.00 89.94 90 SER A CA 1
ATOM 698 C C . SER A 1 90 ? -18.708 3.051 10.808 1.00 89.94 90 SER A C 1
ATOM 700 O O . SER A 1 90 ? -17.879 3.750 10.218 1.00 89.94 90 SER A O 1
ATOM 702 N N . ARG A 1 91 ? -18.716 1.721 10.677 1.00 88.75 91 ARG A N 1
ATOM 703 C CA . ARG A 1 91 ? -17.745 0.968 9.858 1.00 88.75 91 ARG A CA 1
ATOM 704 C C . ARG A 1 91 ? -17.727 1.414 8.391 1.00 88.75 91 ARG A C 1
ATOM 706 O O . ARG A 1 91 ? -16.669 1.454 7.768 1.00 88.75 91 ARG A O 1
ATOM 713 N N . LYS A 1 92 ? -18.887 1.808 7.849 1.00 89.88 92 LYS A N 1
ATOM 714 C CA . LYS A 1 92 ? -19.013 2.344 6.484 1.00 89.88 92 LYS A CA 1
ATOM 715 C C . LYS A 1 92 ? -18.306 3.695 6.349 1.00 89.88 92 LYS A C 1
ATOM 717 O O . LYS A 1 92 ? -17.584 3.906 5.378 1.00 89.88 92 LYS A O 1
ATOM 722 N N . THR A 1 93 ? -18.489 4.584 7.327 1.00 89.69 93 THR A N 1
ATOM 723 C CA . THR A 1 93 ? -17.809 5.888 7.391 1.00 89.69 93 THR A CA 1
ATOM 724 C C . THR A 1 93 ? -16.300 5.708 7.531 1.00 89.69 93 THR A C 1
ATOM 726 O O . THR A 1 93 ? -15.545 6.362 6.818 1.00 89.69 93 THR A O 1
ATOM 729 N N . LEU A 1 94 ? -15.859 4.778 8.383 1.00 90.25 94 LEU A N 1
ATOM 730 C CA . LEU A 1 94 ? -14.450 4.421 8.527 1.00 90.25 94 LEU A CA 1
ATOM 731 C C . LEU A 1 94 ? -13.845 3.952 7.199 1.00 90.25 94 LEU A C 1
ATOM 733 O O . LEU A 1 94 ? -12.862 4.530 6.749 1.00 90.25 94 LEU A O 1
ATOM 737 N N . TRP A 1 95 ? -14.439 2.943 6.553 1.00 92.00 95 TRP A N 1
ATOM 738 C CA . TRP A 1 95 ? -13.922 2.419 5.286 1.00 92.00 95 TRP A CA 1
ATOM 739 C C . TRP A 1 95 ? -13.825 3.513 4.217 1.00 92.00 95 TRP A C 1
ATOM 741 O O . TRP A 1 95 ? -12.781 3.663 3.589 1.00 92.00 95 TRP A O 1
ATOM 751 N N . LYS A 1 96 ? -14.878 4.326 4.066 1.00 92.69 96 LYS A N 1
ATOM 752 C CA . LYS A 1 96 ? -14.919 5.437 3.105 1.00 92.69 96 LYS A CA 1
ATOM 753 C C . LYS A 1 96 ? -13.764 6.417 3.326 1.00 92.69 96 LYS A C 1
ATOM 755 O O . LYS A 1 96 ? -13.013 6.701 2.400 1.00 92.69 96 LYS A O 1
ATOM 760 N N . ASN A 1 97 ? -13.604 6.903 4.556 1.00 90.56 97 ASN A N 1
ATOM 761 C CA . ASN A 1 97 ? -12.565 7.880 4.883 1.00 90.56 97 ASN A CA 1
ATOM 762 C C . ASN A 1 97 ? -11.161 7.262 4.831 1.00 90.56 97 ASN A C 1
ATOM 764 O O . ASN A 1 97 ? -10.217 7.932 4.426 1.00 90.56 97 ASN A O 1
ATOM 768 N N . LYS A 1 98 ? -11.021 5.965 5.129 1.00 88.88 98 LYS A N 1
ATOM 769 C CA . LYS A 1 98 ? -9.768 5.234 4.927 1.00 88.88 98 LYS A CA 1
ATOM 770 C C . LYS A 1 98 ? -9.380 5.181 3.450 1.00 88.88 98 LYS A C 1
ATOM 772 O O . LYS A 1 98 ? -8.241 5.502 3.144 1.00 88.88 98 LYS A O 1
ATOM 777 N N . MET A 1 99 ? -10.301 4.856 2.541 1.00 91.69 99 MET A N 1
ATOM 778 C CA . MET A 1 99 ? -10.005 4.844 1.099 1.00 91.69 99 MET A CA 1
ATOM 779 C C . MET A 1 99 ? -9.576 6.225 0.582 1.00 91.69 99 MET A C 1
ATOM 781 O O . MET A 1 99 ? -8.663 6.305 -0.233 1.00 91.69 99 MET A O 1
ATOM 785 N N . ILE A 1 100 ? -10.168 7.309 1.100 1.00 90.62 100 ILE A N 1
ATOM 786 C CA . ILE A 1 100 ? -9.756 8.685 0.770 1.00 90.62 100 ILE A CA 1
ATOM 787 C C . ILE A 1 100 ? -8.310 8.936 1.209 1.00 90.62 100 ILE A C 1
ATOM 789 O O . ILE A 1 100 ? -7.495 9.390 0.411 1.00 90.62 100 ILE A O 1
ATOM 793 N N . VAL A 1 101 ? -7.977 8.619 2.463 1.00 89.44 101 VAL A N 1
ATOM 794 C CA . VAL A 1 101 ? -6.629 8.861 2.994 1.00 89.44 101 VAL A CA 1
ATOM 795 C C . VAL A 1 101 ? -5.585 7.975 2.313 1.00 89.44 101 VAL A C 1
ATOM 797 O O . VAL A 1 101 ? -4.499 8.454 2.010 1.00 89.44 101 VAL A O 1
ATOM 800 N N . LEU A 1 102 ? -5.915 6.717 2.004 1.00 88.38 102 LEU A N 1
ATOM 801 C CA . LEU A 1 102 ? -5.036 5.824 1.242 1.00 88.38 102 LEU A CA 1
ATOM 802 C C . LEU A 1 102 ? -4.804 6.327 -0.190 1.00 88.38 102 LEU A C 1
ATOM 804 O O . LEU A 1 102 ? -3.671 6.293 -0.666 1.00 88.38 102 LEU A O 1
ATOM 808 N N . GLY A 1 103 ? -5.846 6.825 -0.862 1.00 89.19 103 GLY A N 1
ATOM 809 C CA . GLY A 1 103 ? -5.730 7.409 -2.200 1.00 89.19 103 GLY A CA 1
ATOM 810 C C . GLY A 1 103 ? -4.859 8.665 -2.213 1.00 89.19 103 GLY A C 1
ATOM 811 O O . GLY A 1 103 ? -3.926 8.760 -3.005 1.00 89.19 103 GLY A O 1
ATOM 812 N N . LEU A 1 104 ? -5.103 9.597 -1.286 1.00 89.06 104 LEU A N 1
ATOM 813 C CA . LEU A 1 104 ? -4.292 10.811 -1.146 1.00 89.06 104 LEU A CA 1
ATOM 814 C C . LEU A 1 104 ? -2.845 10.495 -0.752 1.00 89.06 104 LEU A C 1
ATOM 816 O O . LEU A 1 104 ? -1.919 11.051 -1.334 1.00 89.06 104 LEU A O 1
ATOM 820 N N . GLY A 1 105 ? -2.643 9.576 0.195 1.00 85.88 105 GLY A N 1
ATOM 821 C CA . GLY A 1 105 ? -1.312 9.129 0.603 1.00 85.88 105 GLY A CA 1
ATOM 822 C C . GLY A 1 105 ? -0.542 8.494 -0.552 1.00 85.88 105 GLY A C 1
ATOM 823 O O . GLY A 1 105 ? 0.630 8.799 -0.736 1.00 85.88 105 GLY A O 1
ATOM 824 N N . THR A 1 106 ? -1.213 7.685 -1.378 1.00 88.38 106 THR A N 1
ATOM 825 C CA . THR A 1 106 ? -0.618 7.094 -2.585 1.00 88.38 106 THR A CA 1
ATOM 826 C C . THR A 1 106 ? -0.155 8.169 -3.564 1.00 88.38 106 THR A C 1
ATOM 828 O O . THR A 1 106 ? 0.992 8.135 -3.997 1.00 88.38 106 THR A O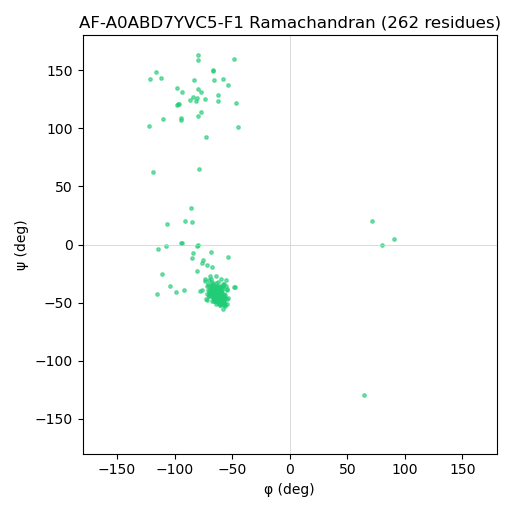 1
ATOM 831 N N . LEU A 1 107 ? -1.013 9.146 -3.874 1.00 89.19 107 LEU A N 1
ATOM 832 C CA . LEU A 1 107 ? -0.664 10.252 -4.772 1.00 89.19 107 LEU A CA 1
ATOM 833 C C . LEU A 1 107 ? 0.568 11.016 -4.273 1.00 89.19 107 LEU A C 1
ATOM 835 O O . LEU A 1 107 ? 1.508 11.237 -5.029 1.00 89.19 107 LEU A O 1
ATOM 839 N N . ILE A 1 108 ? 0.583 11.378 -2.988 1.00 87.19 108 ILE A N 1
ATOM 840 C CA . ILE A 1 108 ? 1.684 12.136 -2.383 1.00 87.19 108 ILE A CA 1
ATOM 841 C C . ILE A 1 108 ? 2.984 11.324 -2.394 1.00 87.19 108 ILE A C 1
ATOM 843 O O . ILE A 1 108 ? 4.030 11.853 -2.759 1.00 87.19 108 ILE A O 1
ATOM 847 N N . LEU A 1 109 ? 2.942 10.047 -2.011 1.00 83.44 109 LEU A N 1
ATOM 848 C CA . LEU A 1 109 ? 4.149 9.225 -1.894 1.00 83.44 109 LEU A CA 1
ATOM 849 C C . LEU A 1 109 ? 4.746 8.877 -3.258 1.00 83.44 109 LEU A C 1
ATOM 851 O O . LEU A 1 109 ? 5.964 8.937 -3.408 1.00 83.44 109 LEU A O 1
ATOM 855 N N . VAL A 1 110 ? 3.914 8.591 -4.263 1.00 84.69 110 VAL A N 1
ATOM 856 C CA . VAL A 1 110 ? 4.394 8.385 -5.639 1.00 84.69 110 VAL A CA 1
ATOM 857 C C . VAL A 1 110 ? 4.969 9.681 -6.209 1.00 84.69 110 VAL A C 1
ATOM 859 O O . VAL A 1 110 ? 6.002 9.643 -6.874 1.00 84.69 110 VAL A O 1
ATOM 862 N N . LEU A 1 111 ? 4.369 10.837 -5.904 1.00 85.94 111 LEU A N 1
ATOM 863 C CA . LEU A 1 111 ? 4.913 12.133 -6.313 1.00 85.94 111 LEU A CA 1
ATOM 864 C C . LEU A 1 111 ? 6.291 12.390 -5.689 1.00 85.94 111 LEU A C 1
ATOM 866 O O . LEU A 1 111 ? 7.211 12.781 -6.401 1.00 85.94 111 LEU A O 1
ATOM 870 N N . ILE A 1 112 ? 6.454 12.126 -4.389 1.00 84.25 112 ILE A N 1
ATOM 871 C CA . ILE A 1 112 ? 7.750 12.243 -3.702 1.00 84.25 112 ILE A CA 1
ATOM 872 C C . ILE A 1 112 ? 8.788 11.318 -4.346 1.00 84.25 112 ILE A C 1
ATOM 874 O O . ILE A 1 112 ? 9.891 11.771 -4.636 1.00 84.25 112 ILE A O 1
ATOM 878 N N . GLY A 1 113 ? 8.434 10.054 -4.608 1.00 78.75 113 GLY A N 1
ATOM 879 C CA . GLY A 1 113 ? 9.321 9.103 -5.287 1.00 78.75 113 GLY A CA 1
ATOM 880 C C . GLY A 1 113 ? 9.724 9.580 -6.683 1.00 78.75 113 GLY A C 1
ATOM 881 O O . GLY A 1 113 ? 10.902 9.597 -7.010 1.00 78.75 113 GLY A O 1
ATOM 882 N N . THR A 1 114 ? 8.764 10.086 -7.459 1.00 77.25 114 THR A N 1
ATOM 883 C CA . THR A 1 114 ? 9.013 10.614 -8.811 1.00 77.25 114 THR A CA 1
ATOM 884 C C . THR A 1 114 ? 9.955 11.821 -8.789 1.00 77.25 114 THR A C 1
ATOM 886 O O . THR A 1 114 ? 10.853 11.921 -9.623 1.00 77.25 114 THR A O 1
ATOM 889 N N . ILE A 1 115 ? 9.772 12.743 -7.836 1.00 79.75 115 ILE A N 1
ATOM 890 C CA . ILE A 1 115 ? 10.659 13.904 -7.661 1.00 79.75 115 ILE A CA 1
ATOM 891 C C . ILE A 1 115 ? 12.058 13.444 -7.247 1.00 79.75 115 ILE A C 1
ATOM 893 O O . ILE A 1 115 ? 13.044 13.945 -7.780 1.00 79.75 115 ILE A O 1
ATOM 897 N N . TYR A 1 116 ? 12.154 12.493 -6.319 1.00 76.94 116 TYR A N 1
ATOM 898 C CA . TYR A 1 116 ? 13.434 11.950 -5.876 1.00 76.94 116 TYR A CA 1
ATOM 899 C C . TYR A 1 116 ? 14.199 11.289 -7.021 1.00 76.94 116 TYR A C 1
ATOM 901 O O . TYR A 1 116 ? 15.363 11.618 -7.231 1.00 76.94 116 TYR A O 1
ATOM 909 N N . ASP A 1 117 ? 13.540 10.435 -7.801 1.00 72.12 117 ASP A N 1
ATOM 910 C CA . ASP A 1 117 ? 14.153 9.771 -8.951 1.00 72.12 117 ASP A CA 1
ATOM 911 C C . ASP A 1 117 ? 14.636 10.792 -9.987 1.00 72.12 117 ASP A C 1
ATOM 913 O O . ASP A 1 117 ? 15.721 10.628 -10.536 1.00 72.12 117 ASP A O 1
ATOM 917 N N . ALA A 1 118 ? 13.891 11.881 -10.207 1.00 71.25 118 ALA A N 1
ATOM 918 C CA . ALA A 1 118 ? 14.292 12.956 -11.115 1.00 71.25 118 ALA A CA 1
ATOM 919 C C . ALA A 1 118 ? 15.501 13.776 -10.620 1.00 71.25 118 ALA A C 1
ATOM 921 O O . ALA A 1 118 ? 16.237 14.322 -11.440 1.00 71.25 118 ALA A O 1
ATOM 922 N N . VAL A 1 119 ? 15.690 13.900 -9.302 1.00 73.19 119 VAL A N 1
ATOM 923 C CA . VAL A 1 119 ? 16.765 14.709 -8.694 1.00 73.19 119 VAL A CA 1
ATOM 924 C C . VAL A 1 119 ? 18.026 13.885 -8.431 1.00 73.19 119 VAL A C 1
ATOM 926 O O . VAL A 1 119 ? 19.132 14.392 -8.599 1.00 73.19 119 VAL A O 1
ATOM 929 N N . VAL A 1 120 ? 17.868 12.635 -7.992 1.00 66.94 120 VAL A N 1
ATOM 930 C CA . VAL A 1 120 ? 18.964 11.795 -7.485 1.00 66.94 120 VAL A CA 1
ATOM 931 C C . VAL A 1 120 ? 19.394 10.741 -8.497 1.00 66.94 120 VAL A C 1
ATOM 933 O O . VAL A 1 120 ? 20.585 10.456 -8.606 1.00 66.94 120 VAL A O 1
ATOM 936 N N . SER A 1 121 ? 18.464 10.180 -9.273 1.00 57.44 121 SER A N 1
ATOM 937 C CA . SER A 1 121 ? 18.806 9.185 -10.285 1.00 57.44 121 SER A CA 1
ATOM 938 C C . SER A 1 121 ? 19.000 9.872 -11.645 1.00 57.44 121 SER A C 1
ATOM 940 O O . SER A 1 121 ? 18.060 10.300 -12.305 1.00 57.44 121 SER A O 1
ATOM 942 N N . SER A 1 122 ? 20.248 9.986 -12.105 1.00 48.81 122 SER A N 1
ATOM 943 C CA . SER A 1 122 ? 20.557 10.395 -13.488 1.00 48.81 122 SER A CA 1
ATOM 944 C C . SER A 1 122 ? 20.138 9.334 -14.522 1.00 48.81 122 SER A C 1
ATOM 946 O O . SER A 1 122 ? 20.199 9.565 -15.731 1.00 48.81 122 SER A O 1
ATOM 948 N N . SER A 1 123 ? 19.689 8.162 -14.061 1.00 48.78 123 SER A N 1
ATOM 949 C CA . SER A 1 123 ? 19.070 7.125 -14.875 1.00 48.78 123 SER A CA 1
ATOM 950 C C . SER A 1 123 ? 17.628 7.509 -15.194 1.00 48.78 123 SER A C 1
ATOM 952 O O . SER A 1 123 ? 16.785 7.560 -14.304 1.00 48.78 123 SER A O 1
ATOM 954 N N . GLY A 1 124 ? 17.335 7.756 -16.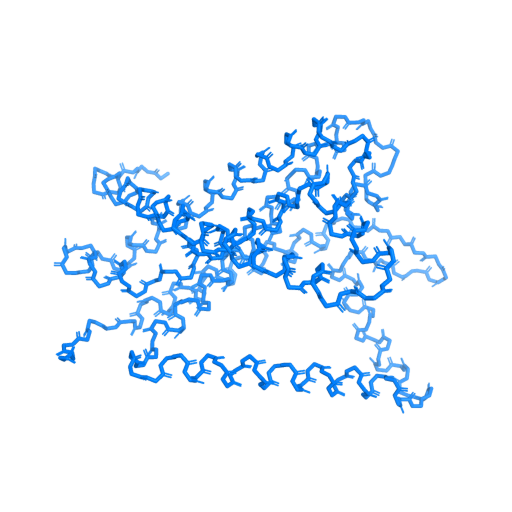472 1.00 51.06 124 GLY A N 1
ATOM 955 C CA . GLY A 1 124 ? 15.973 8.003 -16.943 1.00 51.06 124 GLY A CA 1
ATOM 956 C C . GLY A 1 124 ? 14.964 6.962 -16.440 1.00 51.06 124 GLY A C 1
ATOM 957 O O . GLY A 1 124 ? 15.324 5.854 -16.058 1.00 51.06 124 GLY A O 1
ATOM 958 N N . THR A 1 125 ? 13.683 7.333 -16.460 1.00 52.09 125 THR A N 1
ATOM 959 C CA . THR A 1 125 ? 12.558 6.580 -15.884 1.00 52.09 125 THR A CA 1
ATOM 960 C C . THR A 1 125 ? 12.629 5.082 -16.225 1.00 52.09 125 THR A C 1
ATOM 962 O O . THR A 1 125 ? 12.255 4.671 -17.327 1.00 52.09 125 THR A O 1
ATOM 965 N N . ASN A 1 126 ? 13.087 4.265 -15.271 1.00 52.38 126 ASN A N 1
ATOM 966 C CA . ASN A 1 126 ? 13.213 2.807 -15.394 1.00 52.38 126 ASN A CA 1
ATOM 967 C C . ASN A 1 126 ? 11.904 2.084 -15.030 1.00 52.38 126 ASN A C 1
ATOM 969 O O . ASN A 1 126 ? 11.906 0.971 -14.509 1.00 52.38 126 ASN A O 1
ATOM 973 N N . ASN A 1 127 ? 10.761 2.720 -15.281 1.00 59.91 127 ASN A N 1
ATOM 974 C CA . ASN A 1 127 ? 9.469 2.084 -15.077 1.00 59.91 127 ASN A CA 1
ATOM 975 C C . ASN A 1 127 ? 9.172 1.160 -16.269 1.00 59.91 127 ASN A C 1
ATOM 977 O O . ASN A 1 127 ? 9.316 1.561 -17.429 1.00 59.91 127 ASN A O 1
ATOM 981 N N . LEU A 1 128 ? 8.726 -0.066 -15.980 1.00 59.00 128 LEU A N 1
ATOM 982 C CA . LEU A 1 128 ? 8.310 -1.071 -16.958 1.00 59.00 128 LEU A CA 1
ATOM 983 C C . LEU A 1 128 ? 7.363 -0.478 -18.018 1.00 59.00 128 LEU A C 1
ATOM 985 O O . LEU A 1 128 ? 7.490 -0.810 -19.196 1.00 59.00 128 LEU A O 1
ATOM 989 N N . ILE A 1 129 ? 6.476 0.457 -17.643 1.00 64.31 129 ILE A N 1
ATOM 990 C CA . ILE A 1 129 ? 5.610 1.160 -18.602 1.00 64.31 129 ILE A CA 1
ATOM 991 C C . ILE A 1 129 ? 6.359 2.127 -19.509 1.00 64.31 129 ILE A C 1
ATOM 993 O O . ILE A 1 129 ? 6.134 2.144 -20.722 1.00 64.31 129 ILE A O 1
ATOM 997 N N . ALA A 1 130 ? 7.266 2.911 -18.940 1.00 59.25 130 ALA A N 1
ATOM 998 C CA . ALA A 1 130 ? 8.056 3.890 -19.670 1.00 59.25 130 ALA A CA 1
ATOM 999 C C . ALA A 1 130 ? 8.959 3.215 -20.717 1.00 59.25 130 ALA A C 1
ATOM 1001 O O . ALA A 1 130 ? 9.177 3.759 -21.803 1.00 59.25 130 ALA A O 1
ATOM 1002 N N . ILE A 1 131 ? 9.478 2.033 -20.376 1.00 61.31 131 ILE A N 1
ATOM 1003 C CA . ILE A 1 131 ? 10.364 1.222 -21.218 1.00 61.31 131 ILE A CA 1
ATOM 1004 C C . ILE A 1 131 ? 9.572 0.471 -22.298 1.00 61.31 131 ILE A C 1
ATOM 1006 O O . ILE A 1 131 ? 10.023 0.393 -23.441 1.00 61.31 131 ILE A O 1
ATOM 1010 N N . THR A 1 132 ? 8.392 -0.053 -21.953 1.00 63.97 132 THR A N 1
ATOM 1011 C CA . THR A 1 132 ? 7.666 -1.020 -22.796 1.00 63.97 132 THR A CA 1
ATOM 1012 C C . THR A 1 132 ? 6.560 -0.384 -23.640 1.00 63.97 132 THR A C 1
ATOM 1014 O O . THR A 1 132 ? 6.412 -0.730 -24.808 1.00 63.97 132 THR A O 1
ATOM 1017 N N . TYR A 1 133 ? 5.799 0.565 -23.083 1.00 65.00 133 TYR A N 1
ATOM 1018 C CA . TYR A 1 133 ? 4.568 1.090 -23.698 1.00 65.00 133 TYR A CA 1
ATOM 1019 C C . TYR A 1 133 ? 4.672 2.539 -24.178 1.00 65.00 133 TYR A C 1
ATOM 1021 O O . TYR A 1 133 ? 3.943 2.937 -25.079 1.00 65.00 133 TYR A O 1
ATOM 1029 N N . LEU A 1 134 ? 5.571 3.336 -23.595 1.00 66.88 134 LEU A N 1
ATOM 1030 C CA . LEU A 1 134 ? 5.725 4.764 -23.918 1.00 66.88 134 LEU A CA 1
ATOM 1031 C C . LEU A 1 134 ? 6.997 5.054 -24.731 1.00 66.88 134 LEU A C 1
ATOM 1033 O O . LEU A 1 134 ? 7.455 6.198 -24.817 1.00 66.88 134 LEU A O 1
ATOM 1037 N N . LYS A 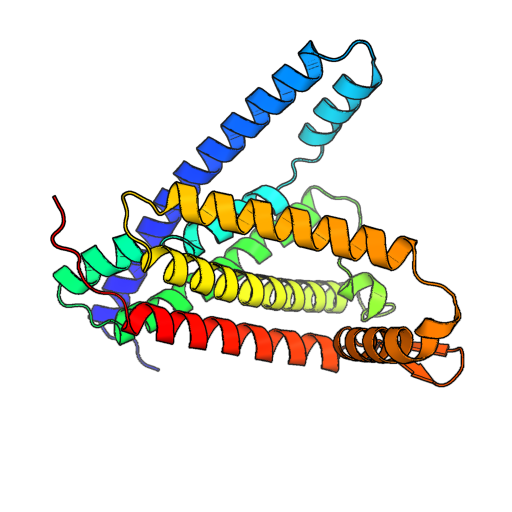1 135 ? 7.585 4.020 -25.342 1.00 66.62 135 LYS A N 1
ATOM 1038 C CA . LYS A 1 135 ? 8.796 4.132 -26.161 1.00 66.62 135 LYS A CA 1
ATOM 1039 C C . LYS A 1 135 ? 8.538 5.028 -27.380 1.00 66.62 135 LYS A C 1
ATOM 1041 O O . LYS A 1 135 ? 7.579 4.822 -28.111 1.00 66.62 135 LYS A O 1
ATOM 1046 N N . GLY A 1 136 ? 9.397 6.027 -27.592 1.00 64.56 136 GLY A N 1
ATOM 1047 C CA . GLY A 1 136 ? 9.280 6.977 -28.709 1.00 64.56 136 GLY A CA 1
ATOM 1048 C C . GLY A 1 136 ? 8.273 8.115 -28.496 1.00 64.56 136 GLY A C 1
ATOM 1049 O O . GLY A 1 136 ? 8.150 8.977 -29.361 1.00 64.56 136 GLY A O 1
ATOM 1050 N N . THR A 1 137 ? 7.581 8.160 -27.352 1.00 70.56 137 THR A N 1
ATOM 1051 C CA . THR A 1 137 ? 6.743 9.311 -26.982 1.00 70.56 137 THR A CA 1
ATOM 1052 C C . THR A 1 137 ? 7.591 10.458 -26.425 1.00 70.56 137 THR A C 1
ATOM 1054 O O . THR A 1 137 ? 8.719 10.253 -25.967 1.00 70.56 137 THR A O 1
ATOM 1057 N N . ASN A 1 138 ? 7.057 11.683 -26.462 1.00 79.00 138 ASN A N 1
ATOM 1058 C CA . ASN A 1 138 ? 7.736 12.844 -25.887 1.00 79.00 138 ASN A CA 1
ATOM 1059 C C . ASN A 1 138 ? 8.015 12.626 -24.377 1.00 79.00 138 ASN A C 1
ATOM 1061 O O . ASN A 1 138 ? 7.150 12.082 -23.680 1.00 79.00 138 ASN A O 1
ATOM 1065 N N . PRO A 1 139 ? 9.167 13.090 -23.849 1.00 74.25 139 PRO A N 1
ATOM 1066 C CA . PRO A 1 139 ? 9.537 12.942 -22.439 1.00 74.25 139 PRO A CA 1
ATOM 1067 C C . PRO A 1 139 ? 8.453 13.338 -21.425 1.00 74.25 139 PRO A C 1
ATOM 1069 O O . PRO A 1 139 ? 8.301 12.664 -20.408 1.00 74.25 139 PRO A O 1
ATOM 1072 N N . VAL A 1 140 ? 7.661 14.378 -21.706 1.00 75.94 140 VAL A N 1
ATOM 1073 C CA . VAL A 1 140 ? 6.579 14.843 -20.820 1.00 75.94 140 VAL A CA 1
ATOM 1074 C C . VAL A 1 140 ? 5.458 13.807 -20.725 1.00 75.94 140 VAL A C 1
ATOM 1076 O O . VAL A 1 140 ? 5.017 13.461 -19.631 1.00 75.94 140 VAL A O 1
ATOM 1079 N N . VAL A 1 141 ? 5.026 13.261 -21.864 1.00 74.00 141 VAL A N 1
ATOM 1080 C CA . VAL A 1 141 ? 3.988 12.218 -21.920 1.00 74.00 141 VAL A CA 1
ATOM 1081 C C . VAL A 1 141 ? 4.479 10.947 -21.234 1.00 74.00 141 VAL A C 1
ATOM 1083 O O . VAL A 1 141 ? 3.738 10.329 -20.470 1.00 74.00 141 VAL A O 1
ATOM 1086 N N . LYS A 1 142 ? 5.751 10.593 -21.442 1.00 72.69 142 LYS A N 1
ATOM 1087 C CA . LYS A 1 142 ? 6.395 9.457 -20.782 1.00 72.69 142 LYS A CA 1
ATOM 1088 C C . LYS A 1 142 ? 6.413 9.612 -19.257 1.00 72.69 142 LYS A C 1
ATOM 1090 O O . LYS A 1 142 ? 6.082 8.659 -18.552 1.00 72.69 142 LYS A O 1
ATOM 1095 N N . ALA A 1 143 ? 6.745 10.798 -18.747 1.00 73.88 143 ALA A N 1
ATOM 1096 C CA . ALA A 1 143 ? 6.770 11.082 -17.312 1.00 73.88 143 ALA A CA 1
ATOM 1097 C C . ALA A 1 143 ? 5.368 11.026 -16.686 1.00 73.88 143 ALA A C 1
ATOM 1099 O O . ALA A 1 143 ? 5.166 10.323 -15.698 1.00 73.88 143 ALA A O 1
ATOM 1100 N N . ILE A 1 144 ? 4.381 11.692 -17.298 1.00 77.44 144 ILE A N 1
ATOM 1101 C CA . ILE A 1 144 ? 2.992 11.692 -16.811 1.00 77.44 144 ILE A CA 1
ATOM 1102 C C . ILE A 1 144 ? 2.405 10.276 -16.845 1.00 77.44 144 ILE A C 1
ATOM 1104 O O . ILE A 1 144 ? 1.792 9.840 -15.872 1.00 77.44 144 ILE A O 1
ATOM 1108 N N . GLY A 1 145 ? 2.609 9.540 -17.940 1.00 75.12 145 GLY A N 1
ATOM 1109 C CA . GLY A 1 145 ? 2.119 8.170 -18.079 1.00 75.12 145 GLY A CA 1
ATOM 1110 C C . GLY A 1 145 ? 2.732 7.213 -17.054 1.00 75.12 145 GLY A C 1
ATOM 1111 O O . GLY A 1 145 ? 2.011 6.404 -16.474 1.00 75.12 145 GLY A O 1
ATOM 1112 N N . SER A 1 146 ? 4.033 7.347 -16.778 1.00 76.81 146 SER A N 1
ATOM 1113 C CA . SER A 1 146 ? 4.719 6.551 -15.748 1.00 76.81 146 SER A CA 1
ATOM 1114 C C . SER A 1 146 ? 4.195 6.877 -14.351 1.00 76.81 146 SER A C 1
ATOM 1116 O O . SER A 1 146 ? 3.817 5.969 -13.619 1.00 76.81 146 SER A O 1
ATOM 1118 N N . TYR A 1 147 ? 4.060 8.166 -14.023 1.00 82.06 147 TYR A N 1
ATOM 1119 C CA . TYR A 1 147 ? 3.506 8.611 -12.744 1.00 82.06 147 TYR A CA 1
ATOM 1120 C C . TYR A 1 147 ? 2.095 8.060 -12.502 1.00 82.06 147 TYR A C 1
ATOM 1122 O O . TYR A 1 147 ? 1.820 7.483 -11.453 1.00 82.06 147 TYR A O 1
ATOM 1130 N N . LEU A 1 148 ? 1.188 8.200 -13.475 1.00 83.75 148 LEU A N 1
ATOM 1131 C CA . LEU A 1 148 ? -0.189 7.714 -13.337 1.00 83.75 148 LEU A CA 1
ATOM 1132 C C . LEU A 1 148 ? -0.251 6.191 -13.186 1.00 83.75 148 LEU A C 1
ATOM 1134 O O . LEU A 1 148 ? -1.082 5.682 -12.430 1.00 83.75 148 LEU A O 1
ATOM 1138 N N . PHE A 1 149 ? 0.628 5.467 -13.876 1.00 81.12 149 PHE A N 1
ATOM 1139 C CA . PHE A 1 149 ? 0.733 4.025 -13.717 1.00 81.12 149 PHE A CA 1
ATOM 1140 C C . PHE A 1 149 ? 1.249 3.639 -12.331 1.00 81.12 149 PHE A C 1
ATOM 1142 O O . PHE A 1 149 ? 0.653 2.781 -11.684 1.00 81.12 149 PHE A O 1
ATOM 1149 N N . ASP A 1 150 ? 2.284 4.309 -11.832 1.00 80.75 150 ASP A N 1
ATOM 1150 C CA . ASP A 1 150 ? 2.825 4.054 -10.496 1.00 80.75 150 ASP A CA 1
ATOM 1151 C C . ASP A 1 150 ? 1.807 4.377 -9.407 1.00 80.75 150 ASP A C 1
ATOM 1153 O O . ASP A 1 150 ? 1.663 3.609 -8.456 1.00 80.75 150 ASP A O 1
ATOM 1157 N N . VAL A 1 151 ? 1.013 5.440 -9.573 1.00 87.38 151 VAL A N 1
ATOM 1158 C CA . VAL A 1 151 ? -0.142 5.728 -8.709 1.00 87.38 151 VAL A CA 1
ATOM 1159 C C . VAL A 1 151 ? -1.128 4.562 -8.721 1.00 87.38 151 VAL A C 1
ATOM 1161 O O . VAL A 1 151 ? -1.574 4.136 -7.657 1.00 87.38 151 VAL A O 1
ATOM 1164 N N . LEU A 1 152 ? -1.459 4.020 -9.894 1.00 86.75 152 LEU A N 1
ATOM 1165 C CA . LEU A 1 152 ? -2.408 2.915 -10.020 1.00 86.75 152 LEU A CA 1
ATOM 1166 C C . LEU A 1 152 ? -1.883 1.619 -9.381 1.00 86.75 152 LEU A C 1
ATOM 1168 O O . LEU A 1 152 ? -2.596 1.003 -8.585 1.00 86.75 152 LEU A O 1
ATOM 1172 N N . VAL A 1 153 ? -0.641 1.229 -9.681 1.00 83.12 153 VAL A N 1
ATOM 1173 C CA . VAL A 1 153 ? 0.042 0.061 -9.093 1.00 83.12 153 VAL A CA 1
ATOM 1174 C C . VAL A 1 153 ? 0.106 0.192 -7.579 1.00 83.12 153 VAL A C 1
ATOM 1176 O O . VAL A 1 153 ? -0.219 -0.740 -6.837 1.00 83.12 153 VAL A O 1
ATOM 1179 N N . THR A 1 154 ? 0.513 1.365 -7.106 1.00 84.69 154 THR A N 1
ATOM 1180 C CA . THR A 1 154 ? 0.680 1.633 -5.682 1.00 84.69 154 THR A CA 1
ATOM 1181 C C . THR A 1 154 ? -0.667 1.616 -4.976 1.00 84.69 154 THR A C 1
ATOM 1183 O O . THR A 1 154 ? -0.801 0.982 -3.931 1.00 84.69 154 THR A O 1
ATOM 1186 N N . PHE A 1 155 ? -1.701 2.216 -5.569 1.00 88.19 155 PHE A N 1
ATOM 1187 C CA . PHE A 1 155 ? -3.046 2.217 -5.000 1.00 88.19 155 PHE A CA 1
ATOM 1188 C C . PHE A 1 155 ? -3.624 0.801 -4.938 1.00 88.19 155 PHE A C 1
ATOM 1190 O O . PHE A 1 155 ? -4.144 0.386 -3.899 1.00 88.19 155 PHE A O 1
ATOM 1197 N N . MET A 1 156 ? -3.469 0.020 -6.012 1.00 89.12 156 MET A N 1
ATOM 1198 C CA . MET A 1 156 ? -3.820 -1.400 -6.030 1.00 89.12 156 MET A CA 1
ATOM 1199 C C . MET A 1 156 ? -3.116 -2.137 -4.884 1.00 89.12 156 MET A C 1
ATOM 1201 O O . MET A 1 156 ? -3.776 -2.779 -4.067 1.00 89.12 156 MET A O 1
ATOM 1205 N N . THR A 1 157 ? -1.802 -1.979 -4.753 1.00 84.69 157 THR A N 1
ATOM 1206 C CA . THR A 1 157 ? -0.995 -2.617 -3.700 1.00 84.69 157 THR A CA 1
ATOM 1207 C C . THR A 1 157 ? -1.485 -2.241 -2.300 1.00 84.69 157 THR A C 1
ATOM 1209 O O . THR A 1 157 ? -1.735 -3.107 -1.462 1.00 84.69 157 THR A O 1
ATOM 1212 N N . VAL A 1 158 ? -1.716 -0.953 -2.061 1.00 86.88 158 VAL A N 1
ATOM 1213 C CA . VAL A 1 158 ? -2.209 -0.400 -0.794 1.00 86.88 158 VAL A CA 1
ATOM 1214 C C . VAL A 1 158 ? -3.576 -0.966 -0.411 1.00 86.88 158 VAL A C 1
ATOM 1216 O O . VAL A 1 158 ? -3.783 -1.347 0.743 1.00 86.88 158 VAL A O 1
ATOM 1219 N N . THR A 1 159 ? -4.510 -1.089 -1.358 1.00 89.56 159 THR A N 1
ATOM 1220 C CA . THR A 1 159 ? -5.827 -1.689 -1.071 1.00 89.56 159 THR A CA 1
ATOM 1221 C C . THR A 1 159 ? -5.727 -3.163 -0.677 1.00 89.56 159 THR A C 1
ATOM 1223 O O . THR A 1 159 ? -6.434 -3.597 0.234 1.00 89.56 159 THR A O 1
ATOM 1226 N N . TRP A 1 160 ? -4.811 -3.925 -1.279 1.00 86.62 160 TRP A N 1
ATOM 1227 C CA . TRP A 1 160 ? -4.563 -5.322 -0.914 1.00 86.62 160 TRP A CA 1
ATOM 1228 C C . TRP A 1 160 ? -3.866 -5.467 0.435 1.00 86.62 160 TRP A C 1
ATOM 1230 O O . TRP A 1 160 ? -4.299 -6.277 1.255 1.00 86.62 160 TRP A O 1
ATOM 1240 N N . ILE A 1 161 ? -2.858 -4.642 0.728 1.00 84.88 161 ILE A N 1
ATOM 1241 C CA . ILE A 1 161 ? -2.251 -4.608 2.066 1.00 84.88 161 ILE A CA 1
ATOM 1242 C C . ILE A 1 161 ? -3.308 -4.229 3.106 1.00 84.88 161 ILE A C 1
ATOM 1244 O O . ILE A 1 161 ? -3.336 -4.787 4.203 1.00 84.88 161 ILE A O 1
ATOM 1248 N N . SER A 1 162 ? -4.225 -3.325 2.762 1.00 86.69 162 SER A N 1
ATOM 1249 C CA . SER A 1 162 ? -5.328 -2.965 3.643 1.00 86.69 162 SER A CA 1
ATOM 1250 C C . SER A 1 162 ? -6.277 -4.129 3.911 1.00 86.69 162 SER A C 1
ATOM 1252 O O . SER A 1 162 ? -6.652 -4.352 5.065 1.00 86.69 162 SER A O 1
ATOM 1254 N N . ALA A 1 163 ? -6.593 -4.926 2.889 1.00 87.38 163 ALA A N 1
ATOM 1255 C CA . ALA A 1 163 ? -7.378 -6.144 3.041 1.00 87.38 163 ALA A CA 1
ATOM 1256 C C . ALA A 1 163 ? -6.661 -7.167 3.934 1.00 87.38 163 ALA A C 1
ATOM 1258 O O . ALA A 1 163 ? -7.279 -7.720 4.843 1.00 87.38 163 ALA A O 1
ATOM 1259 N N . ILE A 1 164 ? -5.353 -7.365 3.742 1.00 83.56 164 ILE A N 1
ATOM 1260 C CA . ILE A 1 164 ? -4.525 -8.241 4.586 1.00 83.56 164 ILE A CA 1
ATOM 1261 C C . ILE A 1 164 ? -4.528 -7.742 6.032 1.00 83.56 164 ILE A C 1
ATOM 1263 O O . ILE A 1 164 ? -4.817 -8.504 6.951 1.00 83.56 164 ILE A O 1
ATOM 1267 N N . GLY A 1 165 ? -4.287 -6.450 6.254 1.00 81.94 165 GLY A N 1
ATOM 1268 C CA . GLY A 1 165 ? -4.337 -5.845 7.582 1.00 81.94 165 GLY A CA 1
ATOM 1269 C C . GLY A 1 165 ? -5.705 -5.999 8.246 1.00 81.94 165 GLY A C 1
ATOM 1270 O O . GLY A 1 165 ? -5.793 -6.243 9.452 1.00 81.94 165 GLY A O 1
ATOM 1271 N N . ALA A 1 166 ? -6.787 -5.911 7.468 1.00 85.31 166 ALA A N 1
ATOM 1272 C CA . ALA A 1 166 ? -8.134 -6.156 7.957 1.00 85.31 166 ALA A CA 1
ATOM 1273 C C . ALA A 1 166 ? -8.362 -7.637 8.308 1.00 85.31 166 ALA A C 1
ATOM 1275 O O . ALA A 1 166 ? -8.925 -7.929 9.364 1.00 85.31 166 ALA A O 1
ATOM 1276 N N . ALA A 1 167 ? -7.867 -8.573 7.497 1.00 84.81 167 ALA A N 1
ATOM 1277 C CA . ALA A 1 167 ? -7.904 -10.004 7.794 1.00 84.81 167 ALA A CA 1
ATOM 1278 C C . ALA A 1 167 ? -7.117 -10.330 9.074 1.00 84.81 167 ALA A C 1
ATOM 1280 O O . ALA A 1 167 ? -7.643 -10.978 9.977 1.00 84.81 167 ALA A O 1
ATOM 1281 N N . CYS A 1 168 ? -5.907 -9.788 9.222 1.00 80.81 168 CYS A N 1
ATOM 1282 C CA . CYS A 1 168 ? -5.107 -9.902 10.442 1.00 80.81 168 CYS A CA 1
ATOM 1283 C C . CYS A 1 168 ? -5.821 -9.293 11.657 1.00 80.81 168 CYS A C 1
ATOM 1285 O O . CYS A 1 168 ? -5.746 -9.825 12.767 1.00 80.81 168 CYS A O 1
ATOM 1287 N N . GLY A 1 169 ? -6.569 -8.205 11.458 1.00 80.50 169 GLY A N 1
ATOM 1288 C CA . GLY A 1 169 ? -7.415 -7.603 12.485 1.00 80.50 169 GLY A CA 1
ATOM 1289 C C . GLY A 1 169 ? -8.491 -8.552 13.023 1.00 80.50 169 GLY A C 1
ATOM 1290 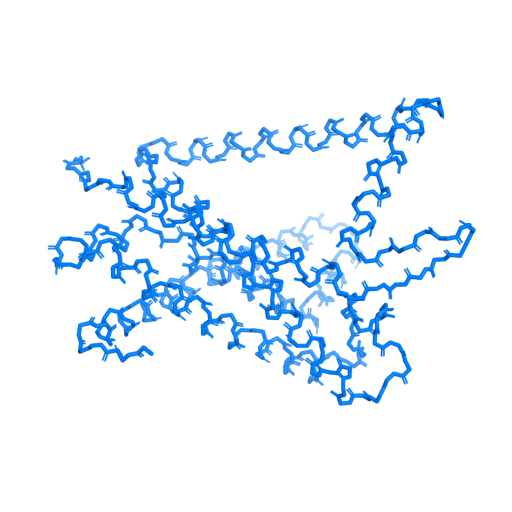O O . GLY A 1 169 ? -8.816 -8.482 14.209 1.00 80.50 169 GLY A O 1
ATOM 1291 N N . LEU A 1 170 ? -8.976 -9.494 12.206 1.00 83.56 170 LEU A N 1
ATOM 1292 C CA . LEU A 1 170 ? -9.922 -10.540 12.615 1.00 83.56 170 LEU A CA 1
ATOM 1293 C C . LEU A 1 170 ? -9.277 -11.665 13.437 1.00 83.56 170 LEU A C 1
ATOM 1295 O O . LEU A 1 170 ? -10.004 -12.395 14.106 1.00 83.56 170 LEU A O 1
ATOM 1299 N N . LEU A 1 171 ? -7.944 -11.761 13.491 1.00 82.19 171 LEU A N 1
ATOM 1300 C CA . LEU A 1 171 ? -7.231 -12.769 14.286 1.00 82.19 171 LEU A CA 1
ATOM 1301 C C . LEU A 1 171 ? -7.084 -12.353 15.760 1.00 82.19 171 LEU A C 1
ATOM 1303 O O . LEU A 1 171 ? -6.841 -11.159 16.006 1.00 82.19 171 LEU A O 1
ATOM 1307 N N . PRO A 1 172 ? -7.200 -13.281 16.734 1.00 76.75 172 PRO A N 1
ATOM 1308 C CA . PRO A 1 172 ? -6.978 -13.032 18.166 1.00 76.75 172 PRO A CA 1
ATOM 1309 C C . PRO A 1 172 ? -5.613 -12.392 18.441 1.00 76.75 172 PRO A C 1
ATOM 1311 O O . PRO A 1 172 ? -4.614 -12.818 17.865 1.00 76.75 172 PRO A O 1
ATOM 1314 N N . LYS A 1 173 ? -5.539 -11.388 19.331 1.00 72.31 173 LYS A N 1
ATOM 1315 C CA . LYS A 1 173 ? -4.292 -10.632 19.588 1.00 72.31 173 LYS A CA 1
ATOM 1316 C C . LYS A 1 173 ? -3.166 -11.553 20.080 1.00 72.31 173 LYS A C 1
ATOM 1318 O O . LYS A 1 173 ? -2.048 -11.442 19.591 1.00 72.31 173 LYS A O 1
ATOM 1323 N N . LYS A 1 174 ? -3.503 -12.515 20.949 1.00 74.31 174 LYS A N 1
ATOM 1324 C CA . LYS A 1 174 ? -2.584 -13.503 21.542 1.00 74.31 174 LYS A CA 1
ATOM 1325 C C . LYS A 1 174 ? -1.847 -14.375 20.515 1.00 74.31 174 LYS A C 1
ATOM 1327 O O . LYS A 1 174 ? -0.695 -14.727 20.733 1.00 74.31 174 LYS A O 1
ATOM 1332 N N . HIS A 1 175 ? -2.486 -14.701 19.390 1.00 73.06 175 HIS A N 1
ATOM 1333 C CA . HIS A 1 175 ? -1.935 -15.629 18.390 1.00 73.06 175 HIS A CA 1
ATOM 1334 C C . HIS A 1 175 ? -1.628 -14.970 17.043 1.00 73.06 175 HIS A C 1
ATOM 1336 O O . HIS A 1 175 ? -1.081 -15.616 16.154 1.00 73.06 175 HIS A O 1
ATOM 1342 N N . ARG A 1 176 ? -1.950 -13.682 16.880 1.00 71.50 176 ARG A N 1
ATOM 1343 C CA . ARG A 1 176 ? -1.831 -12.964 15.606 1.00 71.50 176 ARG A CA 1
ATOM 1344 C C . ARG A 1 176 ? -0.424 -13.052 15.013 1.00 71.50 176 ARG A C 1
ATOM 1346 O O . ARG A 1 176 ? -0.304 -13.354 13.834 1.00 71.50 176 ARG A O 1
ATOM 1353 N N . ALA A 1 177 ? 0.615 -12.822 15.817 1.00 70.25 177 ALA A N 1
ATOM 1354 C CA . ALA A 1 177 ? 2.001 -12.865 15.348 1.00 70.25 177 ALA A CA 1
ATOM 1355 C C . ALA A 1 177 ? 2.396 -14.260 14.832 1.00 70.25 177 ALA A C 1
ATOM 1357 O O . ALA A 1 177 ? 2.931 -14.378 13.735 1.00 70.25 177 ALA A O 1
ATOM 1358 N N . TRP A 1 178 ? 2.044 -15.314 15.574 1.00 69.94 178 TRP A N 1
ATOM 1359 C CA . TRP A 1 178 ? 2.326 -16.702 15.200 1.00 69.94 178 TRP A CA 1
ATOM 1360 C C . TRP A 1 178 ? 1.570 -17.146 13.948 1.00 69.94 178 TRP A C 1
ATOM 1362 O O . TRP A 1 178 ? 2.141 -17.812 13.089 1.00 69.94 178 TRP A O 1
ATOM 1372 N N . ILE A 1 179 ? 0.308 -16.736 13.806 1.00 73.38 179 ILE A N 1
ATOM 1373 C CA . ILE A 1 179 ? -0.496 -17.039 12.615 1.00 73.38 179 ILE A CA 1
ATOM 1374 C C . ILE A 1 179 ? 0.075 -16.320 11.388 1.00 73.38 179 ILE A C 1
ATOM 1376 O O . ILE A 1 179 ? 0.208 -16.935 10.334 1.00 73.38 179 ILE A O 1
ATOM 1380 N N . ILE A 1 180 ? 0.454 -15.043 11.517 1.00 73.19 180 ILE A N 1
ATOM 1381 C CA . ILE A 1 180 ? 1.088 -14.290 10.423 1.00 73.19 180 ILE A CA 1
ATOM 1382 C C . ILE A 1 180 ? 2.412 -14.944 10.025 1.00 73.19 180 ILE A C 1
ATOM 1384 O O . ILE A 1 180 ? 2.632 -15.183 8.841 1.00 73.19 180 ILE A O 1
ATOM 1388 N N . PHE A 1 181 ? 3.261 -15.282 10.996 1.00 67.88 181 PHE A N 1
ATOM 1389 C CA . PHE A 1 181 ? 4.519 -15.981 10.740 1.00 67.88 181 PHE A CA 1
ATOM 1390 C C . PHE A 1 181 ? 4.290 -17.313 10.013 1.00 67.88 181 PHE A C 1
ATOM 1392 O O . PHE A 1 181 ? 4.939 -17.581 9.005 1.00 67.88 181 PHE A O 1
ATOM 1399 N N . GLY A 1 182 ? 3.313 -18.107 10.462 1.00 67.56 182 GLY A N 1
ATOM 1400 C CA . GLY A 1 182 ? 2.932 -19.361 9.814 1.00 67.56 182 GLY A CA 1
ATOM 1401 C C . GLY A 1 182 ? 2.468 -19.176 8.368 1.00 67.56 182 GLY A C 1
ATOM 1402 O O . GLY A 1 182 ? 2.887 -19.934 7.498 1.00 67.56 182 GLY A O 1
ATOM 1403 N N . ILE A 1 183 ? 1.668 -18.142 8.081 1.00 73.38 183 ILE A N 1
ATOM 1404 C CA . ILE A 1 183 ? 1.233 -17.812 6.712 1.00 73.38 183 ILE A CA 1
ATOM 1405 C C . ILE A 1 183 ? 2.429 -17.418 5.839 1.00 73.38 183 ILE A C 1
ATOM 1407 O O . ILE A 1 183 ? 2.539 -17.900 4.714 1.00 73.38 183 ILE A O 1
ATOM 1411 N N . VAL A 1 184 ? 3.330 -16.569 6.342 1.00 71.31 184 VAL A N 1
ATOM 1412 C CA . VAL A 1 184 ? 4.519 -16.125 5.595 1.00 71.31 184 VAL A CA 1
ATOM 1413 C C . VAL A 1 184 ? 5.449 -17.303 5.303 1.00 71.31 184 VAL A C 1
ATOM 1415 O O . VAL A 1 184 ? 5.894 -17.454 4.167 1.00 71.31 184 VAL A O 1
ATOM 1418 N N . MET A 1 185 ? 5.694 -18.177 6.282 1.00 65.19 185 MET A N 1
ATOM 1419 C CA . MET A 1 185 ? 6.500 -19.385 6.082 1.00 65.19 185 MET A CA 1
ATOM 1420 C C . MET A 1 185 ? 5.842 -20.372 5.123 1.00 65.19 185 MET A C 1
ATOM 1422 O O . MET A 1 185 ? 6.510 -20.875 4.225 1.00 65.19 185 MET A O 1
ATOM 1426 N N . ALA A 1 186 ? 4.533 -20.603 5.237 1.00 69.00 186 ALA A N 1
ATOM 1427 C CA . ALA A 1 186 ? 3.810 -21.443 4.288 1.00 69.00 186 ALA A CA 1
ATOM 1428 C C . ALA A 1 186 ? 3.884 -20.875 2.862 1.00 69.00 186 ALA A C 1
ATOM 1430 O O . ALA A 1 186 ? 4.169 -21.617 1.928 1.00 69.00 186 ALA A O 1
ATOM 1431 N N . ALA A 1 187 ? 3.696 -19.563 2.686 1.00 68.31 187 ALA A N 1
ATOM 1432 C CA . ALA A 1 187 ? 3.825 -18.907 1.388 1.00 68.31 187 ALA A CA 1
ATOM 1433 C C . ALA A 1 187 ? 5.247 -19.032 0.824 1.00 68.31 187 ALA A C 1
ATOM 1435 O O . ALA A 1 187 ? 5.405 -19.382 -0.342 1.00 68.31 187 ALA A O 1
ATOM 1436 N N . PHE A 1 188 ? 6.276 -18.814 1.648 1.00 62.44 188 PHE A N 1
ATOM 1437 C CA . PHE A 1 188 ? 7.672 -18.999 1.251 1.00 62.44 188 PHE A CA 1
ATOM 1438 C C . PHE A 1 188 ? 7.942 -20.434 0.782 1.00 62.44 188 PHE A C 1
ATOM 1440 O O . PHE A 1 188 ? 8.511 -20.622 -0.294 1.00 62.44 188 PHE A O 1
ATOM 1447 N N . LEU A 1 189 ? 7.479 -21.440 1.534 1.00 69.06 189 LEU A N 1
ATOM 1448 C CA . LEU A 1 189 ? 7.613 -22.859 1.186 1.00 69.06 189 LEU A CA 1
ATOM 1449 C C . LEU A 1 189 ? 6.846 -23.221 -0.093 1.00 69.06 189 LEU A C 1
ATOM 1451 O O . LEU A 1 189 ? 7.357 -23.951 -0.937 1.00 69.06 189 LEU A O 1
ATOM 1455 N N . VAL A 1 190 ? 5.634 -22.690 -0.272 1.00 73.06 190 VAL A N 1
ATOM 1456 C CA . VAL A 1 190 ? 4.842 -22.901 -1.491 1.00 73.06 190 VAL A CA 1
ATOM 1457 C C . VAL A 1 190 ? 5.525 -22.262 -2.697 1.00 73.06 190 VAL A C 1
ATOM 1459 O O . VAL A 1 190 ? 5.657 -22.921 -3.723 1.00 73.06 190 VAL A O 1
ATOM 1462 N N . ILE A 1 191 ? 6.006 -21.020 -2.589 1.00 68.06 191 ILE A N 1
ATOM 1463 C CA . ILE A 1 191 ? 6.703 -20.331 -3.683 1.00 68.06 191 ILE A CA 1
ATOM 1464 C C . ILE A 1 191 ? 7.987 -21.075 -4.047 1.00 68.06 191 ILE A C 1
ATOM 1466 O O . ILE A 1 191 ? 8.189 -21.392 -5.216 1.00 68.06 191 ILE A O 1
ATOM 1470 N N . THR A 1 192 ? 8.828 -21.422 -3.069 1.00 61.38 192 THR A N 1
ATOM 1471 C CA . THR A 1 192 ? 10.050 -22.207 -3.327 1.00 61.38 192 THR A CA 1
ATOM 1472 C C . THR A 1 192 ? 9.730 -23.563 -3.949 1.00 61.38 192 THR A C 1
ATOM 1474 O O . THR A 1 192 ? 10.442 -24.003 -4.856 1.00 61.38 192 THR A O 1
ATOM 1477 N N . ARG A 1 193 ? 8.626 -24.207 -3.550 1.00 65.81 193 ARG A N 1
ATOM 1478 C CA . ARG A 1 193 ? 8.180 -25.464 -4.159 1.00 65.81 193 ARG A CA 1
ATOM 1479 C C . ARG A 1 193 ? 7.670 -25.287 -5.588 1.00 65.81 193 ARG A C 1
ATOM 1481 O O . ARG A 1 193 ? 8.036 -26.094 -6.436 1.00 65.81 193 ARG A O 1
ATOM 1488 N N . ILE A 1 194 ? 6.899 -24.238 -5.871 1.00 67.94 194 ILE A N 1
ATOM 1489 C CA . ILE A 1 194 ? 6.443 -23.888 -7.226 1.00 67.94 194 ILE A CA 1
ATOM 1490 C C . ILE A 1 194 ? 7.646 -23.606 -8.129 1.00 67.94 194 ILE A C 1
ATOM 1492 O O . ILE A 1 194 ? 7.724 -24.169 -9.215 1.00 67.94 194 ILE A O 1
ATOM 1496 N N . VAL A 1 195 ? 8.610 -22.802 -7.672 1.00 63.91 195 VAL A N 1
ATOM 1497 C CA . VAL A 1 195 ? 9.849 -22.512 -8.416 1.00 63.91 195 VAL A CA 1
ATOM 1498 C C . VAL A 1 195 ? 10.627 -23.801 -8.695 1.00 63.91 195 VAL A C 1
ATOM 1500 O O . VAL A 1 195 ? 11.056 -24.029 -9.823 1.00 63.91 195 VAL A O 1
ATOM 1503 N N . SER A 1 196 ? 10.735 -24.688 -7.702 1.00 57.97 196 SER A N 1
ATOM 1504 C CA . SER A 1 196 ? 11.389 -25.994 -7.864 1.00 57.97 196 SER A CA 1
ATOM 1505 C C . SER A 1 196 ? 10.657 -26.898 -8.861 1.00 57.97 196 SER A C 1
ATOM 1507 O O . SER A 1 196 ? 11.294 -27.600 -9.636 1.00 57.97 196 SER A O 1
ATOM 1509 N N . TRP A 1 197 ? 9.321 -26.884 -8.876 1.00 66.50 197 TRP A N 1
ATOM 1510 C CA . TRP A 1 197 ? 8.526 -27.631 -9.853 1.00 66.50 197 TRP A CA 1
ATOM 1511 C C . TRP A 1 197 ? 8.655 -27.064 -11.260 1.00 66.50 197 TRP A C 1
ATOM 1513 O O . TRP A 1 197 ? 8.815 -27.839 -12.196 1.00 66.50 197 TRP A O 1
ATOM 1523 N N . ILE A 1 198 ? 8.658 -25.737 -11.415 1.00 62.78 198 ILE A N 1
ATOM 1524 C CA . ILE A 1 198 ? 8.920 -25.081 -12.704 1.00 62.78 198 ILE A CA 1
ATOM 1525 C C . ILE A 1 198 ? 10.283 -25.518 -13.252 1.00 62.78 198 ILE A C 1
ATOM 1527 O O . ILE A 1 198 ? 10.382 -25.848 -14.429 1.00 62.78 198 ILE A O 1
ATOM 1531 N N . ALA A 1 199 ? 11.305 -25.599 -12.397 1.00 58.44 199 ALA A N 1
ATOM 1532 C CA . ALA A 1 199 ? 12.641 -26.048 -12.785 1.00 58.44 199 ALA A CA 1
ATOM 1533 C C . ALA A 1 199 ? 12.723 -27.543 -13.172 1.00 58.44 199 ALA A C 1
ATOM 1535 O O . ALA A 1 199 ? 13.672 -27.941 -13.841 1.00 58.44 199 ALA A O 1
ATOM 1536 N N . MET A 1 200 ? 11.751 -28.370 -12.767 1.00 61.00 200 MET A N 1
ATOM 1537 C CA . MET A 1 200 ? 11.743 -29.829 -12.976 1.00 61.00 200 MET A CA 1
ATOM 1538 C C . MET A 1 200 ? 10.738 -30.304 -14.042 1.00 61.00 200 MET A C 1
ATOM 1540 O O . MET A 1 200 ? 10.642 -31.507 -14.293 1.00 61.00 200 MET A O 1
ATOM 1544 N N . LEU A 1 201 ? 9.961 -29.407 -14.660 1.00 57.78 201 LEU A N 1
ATOM 1545 C CA . LEU A 1 201 ? 8.922 -29.794 -15.619 1.00 57.78 201 LEU A CA 1
ATOM 1546 C C . LEU A 1 201 ? 9.522 -30.252 -16.967 1.00 57.78 201 LEU A C 1
ATOM 1548 O O . LEU A 1 201 ? 10.230 -29.479 -17.614 1.00 57.78 201 LEU A O 1
ATOM 1552 N N . PRO A 1 202 ? 9.192 -31.467 -17.459 1.00 57.31 202 PRO A N 1
ATOM 1553 C CA . PRO A 1 202 ? 9.556 -31.896 -18.806 1.00 57.31 202 PRO A CA 1
ATOM 1554 C C . PRO A 1 202 ? 8.815 -31.072 -19.868 1.00 57.31 202 PRO A C 1
ATOM 1556 O O . PRO A 1 202 ? 7.654 -30.692 -19.690 1.00 57.31 202 PRO A O 1
ATOM 1559 N N . PHE A 1 203 ? 9.452 -30.898 -21.029 1.00 52.84 203 PHE A N 1
ATOM 1560 C CA . PHE A 1 203 ? 8.998 -30.091 -22.175 1.00 52.84 203 PHE A CA 1
ATOM 1561 C C . PHE A 1 203 ? 7.578 -30.416 -22.706 1.00 52.84 203 PHE A C 1
ATOM 1563 O O . PHE A 1 203 ? 7.039 -29.657 -23.503 1.00 52.84 203 PHE A O 1
ATOM 1570 N N . ALA A 1 204 ? 6.928 -31.503 -22.275 1.00 49.09 204 ALA A N 1
ATOM 1571 C CA . ALA A 1 204 ? 5.579 -31.901 -22.701 1.00 49.09 204 ALA A CA 1
ATOM 1572 C C . ALA A 1 204 ? 4.432 -31.149 -21.983 1.00 49.09 204 ALA A C 1
ATOM 1574 O O . ALA A 1 204 ? 3.347 -31.004 -22.546 1.00 49.09 204 ALA A O 1
ATOM 1575 N N . TRP A 1 205 ? 4.666 -30.591 -20.787 1.00 50.28 205 TRP A N 1
ATOM 1576 C CA . TRP A 1 205 ? 3.698 -29.723 -20.082 1.00 50.28 205 TRP A CA 1
ATOM 1577 C C . TRP A 1 205 ? 3.672 -28.280 -20.610 1.00 50.28 205 TRP A C 1
ATOM 1579 O O . TRP A 1 205 ? 2.866 -27.455 -20.167 1.00 50.28 205 TRP A O 1
ATOM 1589 N N . THR A 1 206 ? 4.514 -27.981 -21.603 1.00 56.16 206 THR A N 1
ATOM 1590 C CA . THR A 1 206 ? 4.646 -26.661 -22.227 1.00 56.16 206 THR A CA 1
ATOM 1591 C C . THR A 1 206 ? 3.334 -26.122 -22.759 1.00 56.16 206 THR A C 1
ATOM 1593 O O . THR A 1 206 ? 3.162 -24.919 -22.728 1.00 56.16 206 THR A O 1
ATOM 1596 N N . ARG A 1 207 ? 2.372 -26.942 -23.202 1.00 55.56 207 ARG A N 1
ATOM 1597 C CA . ARG A 1 207 ? 1.140 -26.411 -23.811 1.00 55.56 207 ARG A CA 1
ATOM 1598 C C . ARG A 1 207 ? 0.190 -25.770 -22.788 1.00 55.56 207 ARG A C 1
ATOM 1600 O O . ARG A 1 207 ? -0.244 -24.646 -23.008 1.00 55.56 207 ARG A O 1
ATOM 1607 N N . VAL A 1 208 ? -0.082 -26.428 -21.656 1.00 59.41 208 VAL A N 1
ATOM 1608 C CA . VAL A 1 208 ? -0.901 -25.855 -20.562 1.00 59.41 208 VAL A CA 1
ATOM 1609 C C . VAL A 1 208 ? -0.150 -24.717 -19.875 1.00 59.41 208 VAL A C 1
ATOM 1611 O O . VAL A 1 208 ? -0.717 -23.650 -19.652 1.00 59.41 208 VAL A O 1
ATOM 1614 N N . PHE A 1 209 ? 1.148 -24.903 -19.627 1.00 62.06 209 PHE A N 1
ATOM 1615 C CA . PHE A 1 209 ? 2.008 -23.852 -19.092 1.00 62.06 209 PHE A CA 1
ATOM 1616 C C . PHE A 1 209 ? 2.043 -22.623 -20.013 1.00 62.06 209 PHE A C 1
ATOM 1618 O O . PHE A 1 209 ? 1.886 -21.505 -19.543 1.00 62.06 209 PHE A O 1
ATOM 1625 N N . MET A 1 210 ? 2.130 -22.810 -21.331 1.00 60.84 210 MET A N 1
ATOM 1626 C CA . MET A 1 210 ? 2.069 -21.729 -22.321 1.00 60.84 210 MET A CA 1
ATOM 1627 C C . MET A 1 210 ? 0.704 -21.056 -22.366 1.00 60.84 210 MET A C 1
ATOM 1629 O O . MET A 1 210 ? 0.657 -19.860 -22.605 1.00 60.84 210 MET A O 1
ATOM 1633 N N . VAL A 1 211 ? -0.406 -21.765 -22.142 1.00 63.94 211 VAL A N 1
ATOM 1634 C CA . VAL A 1 211 ? -1.732 -21.126 -22.033 1.00 63.94 211 VAL A CA 1
ATOM 1635 C C . VAL A 1 211 ? -1.787 -20.227 -20.800 1.00 63.94 211 VAL A C 1
ATOM 1637 O O . VAL A 1 211 ? -2.228 -19.086 -20.902 1.00 63.94 211 VAL A O 1
ATOM 1640 N N . VAL A 1 212 ? -1.273 -20.698 -19.662 1.00 62.91 212 VAL A N 1
ATOM 1641 C CA . VAL A 1 212 ? -1.180 -19.906 -18.428 1.00 62.91 212 VAL A CA 1
ATOM 1642 C C . VAL A 1 212 ? -0.258 -18.699 -18.622 1.00 62.91 212 VAL A C 1
ATOM 1644 O O . VAL A 1 212 ? -0.645 -17.576 -18.317 1.00 62.91 212 VAL A O 1
ATOM 1647 N N . VAL A 1 213 ? 0.924 -18.896 -19.207 1.00 64.12 213 VAL A N 1
ATOM 1648 C CA . VAL A 1 213 ? 1.880 -17.822 -19.519 1.00 64.12 213 VAL A CA 1
ATOM 1649 C C . VAL A 1 213 ? 1.305 -16.835 -20.530 1.00 64.12 213 VAL A C 1
ATOM 1651 O O . VAL A 1 213 ? 1.471 -15.639 -20.342 1.00 64.12 213 VAL A O 1
ATOM 1654 N N . LYS A 1 214 ? 0.583 -17.285 -21.561 1.00 63.62 214 LYS A N 1
ATOM 1655 C CA . LYS A 1 214 ? -0.095 -16.401 -22.523 1.00 63.62 214 LYS A CA 1
ATOM 1656 C C . LYS A 1 214 ? -1.238 -15.628 -21.879 1.00 63.62 214 LYS A C 1
ATOM 1658 O O . LYS A 1 214 ? -1.433 -14.471 -22.222 1.00 63.62 214 LYS A O 1
ATOM 1663 N N . TYR A 1 215 ? -1.968 -16.231 -20.941 1.00 65.38 215 TYR A N 1
ATOM 1664 C CA . TYR A 1 215 ? -3.022 -15.554 -20.186 1.00 65.38 215 TYR A CA 1
ATOM 1665 C C . TYR A 1 215 ? -2.446 -14.478 -19.259 1.00 65.38 215 TYR A C 1
ATOM 1667 O O . TYR A 1 215 ? -2.884 -13.332 -19.301 1.00 65.38 215 TYR A O 1
ATOM 1675 N N . PHE A 1 216 ? -1.412 -14.800 -18.478 1.00 64.25 216 PHE A N 1
ATOM 1676 C CA . PHE A 1 216 ? -0.704 -13.798 -17.677 1.00 64.25 216 PHE A CA 1
ATOM 1677 C C . PHE A 1 216 ? 0.007 -12.763 -18.553 1.00 64.25 216 PHE A C 1
ATOM 1679 O O . PHE A 1 216 ? 0.002 -11.585 -18.219 1.00 64.25 216 PHE A O 1
ATOM 1686 N N . GLY A 1 217 ? 0.542 -13.170 -19.702 1.00 58.59 217 GLY A N 1
ATOM 1687 C CA . GLY A 1 217 ? 1.098 -12.283 -20.716 1.00 58.59 217 GLY A CA 1
ATOM 1688 C C . GLY A 1 217 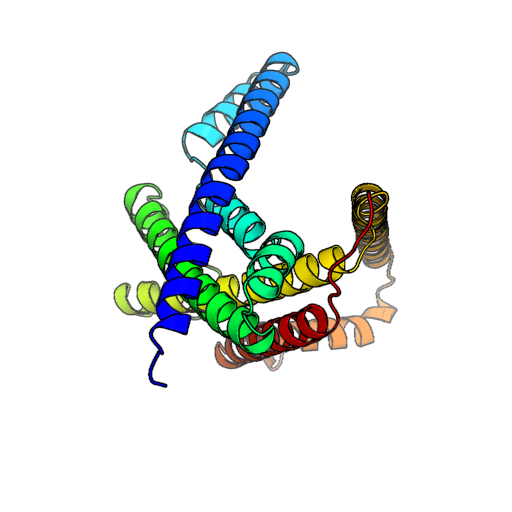? 0.052 -11.296 -21.226 1.00 58.59 217 GLY A C 1
ATOM 1689 O O . GLY A 1 217 ? 0.312 -10.101 -21.215 1.00 58.59 217 GLY A O 1
ATOM 1690 N N . LEU A 1 218 ? -1.158 -11.757 -21.552 1.00 61.91 218 LEU A N 1
ATOM 1691 C CA . LEU A 1 218 ? -2.280 -10.901 -21.943 1.00 61.91 218 LEU A CA 1
ATOM 1692 C C . LEU A 1 218 ? -2.635 -9.897 -20.840 1.00 61.91 218 LEU A C 1
ATOM 1694 O O . LEU A 1 218 ? -2.809 -8.717 -21.130 1.00 61.91 218 LEU A O 1
ATOM 1698 N N . LEU A 1 219 ? -2.701 -10.341 -19.579 1.00 62.69 219 LEU A N 1
ATOM 1699 C CA . LEU A 1 219 ? -2.929 -9.454 -18.429 1.00 62.69 219 LEU A CA 1
ATOM 1700 C C . LEU A 1 219 ? -1.808 -8.424 -18.262 1.00 62.69 219 LEU A C 1
ATOM 1702 O O . LEU A 1 219 ? -2.062 -7.296 -17.852 1.00 62.69 219 LEU A O 1
ATOM 1706 N N . LEU A 1 220 ? -0.578 -8.792 -18.615 1.00 60.53 220 LEU A N 1
ATOM 1707 C CA . LEU A 1 220 ? 0.573 -7.898 -18.643 1.00 60.53 220 LEU A CA 1
ATOM 1708 C C . LEU A 1 220 ? 0.632 -7.030 -19.902 1.00 60.53 220 LEU A C 1
ATOM 171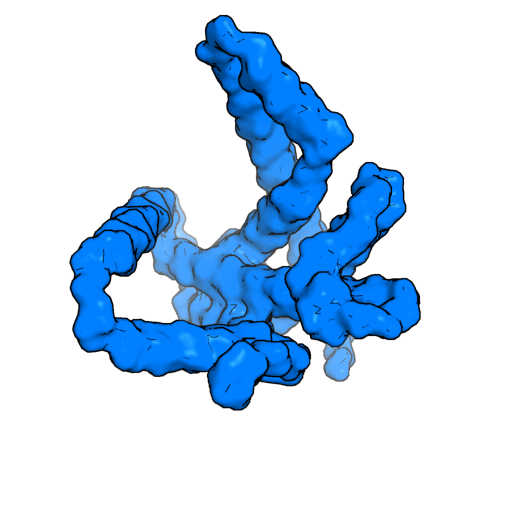0 O O . LEU A 1 220 ? 1.539 -6.210 -19.972 1.00 60.53 220 LEU A O 1
ATOM 1714 N N . GLY A 1 221 ? -0.309 -7.173 -20.846 1.00 54.91 221 GLY A N 1
ATOM 1715 C CA . GLY A 1 221 ? -0.395 -6.408 -22.095 1.00 54.91 221 GLY A CA 1
ATOM 1716 C C . GLY A 1 221 ? 0.337 -7.023 -23.288 1.00 54.91 221 GLY A C 1
ATOM 1717 O O . GLY A 1 221 ? 0.378 -6.429 -24.363 1.00 54.91 221 GLY A O 1
ATOM 1718 N N . ILE A 1 222 ? 0.890 -8.222 -23.135 1.00 62.62 222 ILE A N 1
ATOM 1719 C CA . ILE A 1 222 ? 1.610 -8.952 -24.177 1.00 62.62 222 ILE A CA 1
ATOM 1720 C C . ILE A 1 222 ? 0.595 -9.615 -25.109 1.00 62.62 222 ILE A C 1
ATOM 1722 O O . ILE A 1 222 ? -0.092 -10.571 -24.743 1.00 62.62 222 ILE A O 1
ATOM 1726 N N . SER A 1 223 ? 0.512 -9.108 -26.333 1.00 59.94 223 SER A N 1
ATOM 1727 C CA . SER A 1 223 ? -0.257 -9.710 -27.416 1.00 59.94 223 SER A CA 1
ATOM 1728 C C . SER A 1 223 ? 0.667 -10.566 -28.275 1.00 59.94 223 SER A C 1
ATOM 1730 O O . SER A 1 223 ? 1.652 -10.083 -28.835 1.00 59.94 223 SER A O 1
ATOM 1732 N N . TYR A 1 224 ? 0.335 -11.853 -28.365 1.00 58.25 224 TYR A N 1
ATOM 1733 C CA . TYR A 1 224 ? 1.062 -12.833 -29.166 1.00 58.25 224 TYR A CA 1
ATOM 1734 C C . TYR A 1 224 ? 0.386 -12.951 -30.540 1.00 58.25 224 TYR A C 1
ATOM 1736 O O . TYR A 1 224 ? -0.722 -13.484 -30.630 1.00 58.25 224 TYR A O 1
ATOM 1744 N N . HIS A 1 225 ? 1.025 -12.455 -31.602 1.00 54.56 225 HIS A N 1
ATOM 1745 C CA . HIS A 1 225 ? 0.639 -12.709 -32.998 1.00 54.56 225 HIS A CA 1
ATOM 1746 C C . HIS A 1 225 ? 1.837 -13.334 -33.726 1.00 54.56 225 HIS A C 1
ATOM 1748 O O . HIS A 1 225 ? 2.797 -12.655 -34.074 1.00 54.56 225 HIS A O 1
ATOM 1754 N N . GLY A 1 226 ? 1.814 -14.656 -33.922 1.00 59.84 226 GLY A N 1
ATOM 1755 C CA . GLY A 1 226 ? 2.964 -15.380 -34.480 1.00 59.84 226 GLY A CA 1
ATOM 1756 C C . GLY A 1 226 ? 4.196 -15.320 -33.562 1.00 59.84 226 GLY A C 1
ATOM 1757 O O . GLY A 1 226 ? 4.081 -15.615 -32.372 1.00 59.84 226 GLY A O 1
ATOM 1758 N N . ASN A 1 227 ? 5.356 -14.949 -34.122 1.00 49.16 227 ASN A N 1
ATOM 1759 C CA . ASN A 1 227 ? 6.626 -14.746 -33.399 1.00 49.16 227 ASN A CA 1
ATOM 1760 C C . ASN A 1 227 ? 6.870 -13.280 -32.987 1.00 49.16 227 ASN A C 1
ATOM 1762 O O . ASN A 1 227 ? 7.916 -12.973 -32.416 1.00 49.16 227 ASN A O 1
ATOM 1766 N N . GLU A 1 228 ? 5.933 -12.377 -33.280 1.00 45.47 228 GLU A N 1
ATOM 1767 C CA . GLU A 1 228 ? 6.052 -10.960 -32.948 1.00 45.47 228 GLU A CA 1
ATOM 1768 C C . GLU A 1 228 ? 5.296 -10.639 -31.654 1.00 45.47 228 GLU A C 1
ATOM 1770 O O . GLU A 1 228 ? 4.160 -11.074 -31.429 1.00 45.47 228 GLU A O 1
ATOM 1775 N N . TYR A 1 229 ? 5.951 -9.866 -30.787 1.00 55.72 229 TYR A N 1
ATOM 1776 C CA . TYR A 1 229 ? 5.384 -9.376 -29.536 1.00 55.72 229 TYR A CA 1
ATOM 1777 C C . TYR A 1 229 ? 4.889 -7.951 -29.750 1.00 55.72 229 TYR A C 1
ATOM 1779 O O . TYR A 1 229 ? 5.676 -7.060 -30.069 1.00 55.72 229 TYR A O 1
ATOM 1787 N N . SER A 1 230 ? 3.595 -7.725 -29.537 1.00 58.06 230 SER A N 1
ATOM 1788 C CA . SER A 1 230 ? 3.042 -6.374 -29.442 1.00 58.06 230 SER A CA 1
ATOM 1789 C C . SER A 1 230 ? 2.578 -6.101 -28.018 1.00 58.06 230 SER A C 1
ATOM 1791 O O . SER A 1 230 ? 2.091 -6.988 -27.315 1.00 58.06 230 SER A O 1
ATOM 1793 N N . PHE A 1 231 ? 2.768 -4.863 -27.577 1.00 63.62 231 PHE A N 1
ATOM 1794 C CA . PHE A 1 231 ? 2.502 -4.433 -26.214 1.00 63.62 231 PHE A CA 1
ATOM 1795 C C . PHE A 1 231 ? 1.286 -3.500 -26.213 1.00 63.62 231 PHE A C 1
ATOM 1797 O O . PHE A 1 231 ? 1.358 -2.360 -26.666 1.00 63.62 231 PHE A O 1
ATOM 1804 N N . ASN A 1 232 ? 0.156 -3.985 -25.694 1.00 66.88 232 ASN A N 1
ATOM 1805 C CA . ASN A 1 232 ? -1.054 -3.203 -25.457 1.00 66.88 232 ASN A CA 1
ATOM 1806 C C . ASN A 1 232 ? -1.110 -2.744 -23.992 1.00 66.88 232 ASN A C 1
ATOM 1808 O O . ASN A 1 232 ? -1.124 -3.561 -23.076 1.00 66.88 232 ASN A O 1
ATOM 1812 N N . PHE A 1 233 ? -1.166 -1.433 -23.766 1.00 68.19 233 PHE A N 1
ATOM 1813 C CA . PHE A 1 233 ? -1.166 -0.854 -22.421 1.00 68.19 233 PHE A CA 1
ATOM 1814 C C . PHE A 1 233 ? -2.525 -0.977 -21.703 1.00 68.19 233 PHE A C 1
ATOM 1816 O O . PHE A 1 233 ? -2.603 -0.807 -20.487 1.00 68.19 233 PHE A O 1
ATOM 1823 N N . LEU A 1 234 ? -3.609 -1.261 -22.431 1.00 73.25 234 LEU A N 1
ATOM 1824 C CA . LEU A 1 234 ? -4.965 -1.265 -21.883 1.00 73.25 234 LEU A CA 1
ATOM 1825 C C . LEU A 1 234 ? -5.239 -2.466 -20.950 1.00 73.25 234 LEU A C 1
ATOM 1827 O O . LEU A 1 234 ? -5.722 -2.231 -19.839 1.00 73.25 234 LEU A O 1
ATOM 1831 N N . PRO A 1 235 ? -4.914 -3.728 -21.313 1.00 74.69 235 PRO A N 1
ATOM 1832 C CA . PRO A 1 235 ? -5.089 -4.874 -20.418 1.00 74.69 235 PRO A CA 1
ATOM 1833 C C . PRO A 1 235 ? -4.425 -4.742 -19.033 1.00 74.69 235 PRO A C 1
ATOM 1835 O O . PRO A 1 235 ? -5.120 -5.005 -18.046 1.00 74.69 235 PRO A O 1
ATOM 1838 N N . PRO A 1 236 ? -3.155 -4.299 -18.888 1.00 72.50 236 PRO A N 1
ATOM 1839 C CA . PRO A 1 236 ? -2.540 -4.165 -17.567 1.00 72.50 236 PRO A CA 1
ATOM 1840 C C . PRO A 1 236 ? -3.188 -3.060 -16.730 1.00 72.50 236 PRO A C 1
ATOM 1842 O O . PRO A 1 236 ? -3.436 -3.273 -15.543 1.00 72.50 236 PRO A O 1
ATOM 1845 N N . ILE A 1 237 ? -3.562 -1.924 -17.333 1.00 80.00 237 ILE A N 1
ATOM 1846 C CA . ILE A 1 237 ? -4.291 -0.859 -16.624 1.00 80.00 237 ILE A CA 1
ATOM 1847 C C . ILE A 1 237 ? -5.644 -1.368 -16.119 1.00 80.00 237 ILE A C 1
ATOM 1849 O O . ILE A 1 237 ? -5.965 -1.206 -14.941 1.00 80.00 237 ILE A O 1
ATOM 1853 N N . LEU A 1 238 ? -6.432 -2.019 -16.981 1.00 82.44 238 LEU A N 1
ATOM 1854 C CA . LEU A 1 238 ? -7.736 -2.563 -16.594 1.00 82.44 238 LEU A CA 1
ATOM 1855 C C . LEU A 1 238 ? -7.602 -3.610 -15.488 1.00 82.44 238 LEU A C 1
ATOM 1857 O O . LEU A 1 238 ? -8.359 -3.579 -14.518 1.00 82.44 238 LEU A O 1
ATOM 1861 N N . THR A 1 239 ? -6.611 -4.495 -15.596 1.00 82.12 239 THR A N 1
ATOM 1862 C CA . THR A 1 239 ? -6.335 -5.519 -14.583 1.00 82.12 239 THR A CA 1
ATOM 1863 C C . THR A 1 239 ? -6.043 -4.880 -13.229 1.00 82.12 239 THR A C 1
ATOM 1865 O O . THR A 1 239 ? -6.635 -5.272 -12.225 1.00 82.12 239 THR A O 1
ATOM 1868 N N . MET A 1 240 ? -5.198 -3.849 -13.185 1.00 84.19 240 MET A N 1
ATOM 1869 C CA . MET A 1 240 ? -4.875 -3.149 -11.939 1.00 84.19 240 MET A CA 1
ATOM 1870 C C . MET A 1 240 ? -6.070 -2.399 -11.351 1.00 84.19 240 MET A C 1
ATOM 1872 O O . MET A 1 240 ? -6.272 -2.449 -10.139 1.00 84.19 240 MET A O 1
ATOM 1876 N N . ILE A 1 241 ? -6.898 -1.759 -12.184 1.00 89.12 241 ILE A N 1
ATOM 1877 C CA . ILE A 1 241 ? -8.141 -1.111 -11.734 1.00 89.12 241 ILE A CA 1
ATOM 1878 C C . ILE A 1 241 ? -9.070 -2.144 -11.091 1.00 89.12 241 ILE A C 1
ATOM 1880 O O . ILE A 1 241 ? -9.547 -1.936 -9.974 1.00 89.12 241 ILE A O 1
ATOM 1884 N N . VAL A 1 242 ? -9.301 -3.276 -11.762 1.00 90.31 242 VAL A N 1
ATOM 1885 C CA . VAL A 1 242 ? -10.150 -4.357 -11.243 1.00 90.31 242 VAL A CA 1
ATOM 1886 C C . VAL A 1 242 ? -9.588 -4.892 -9.927 1.00 90.31 242 VAL A C 1
ATOM 1888 O O . VAL A 1 242 ? -10.324 -5.000 -8.947 1.00 90.31 242 VAL A O 1
ATOM 1891 N N . LEU A 1 243 ? -8.284 -5.166 -9.860 1.00 88.38 243 LEU A N 1
ATOM 1892 C CA . LEU A 1 243 ? -7.632 -5.652 -8.644 1.00 88.38 243 LEU A CA 1
ATOM 1893 C C . LEU A 1 243 ? -7.704 -4.643 -7.492 1.00 88.38 243 LEU A C 1
ATOM 1895 O O . LEU A 1 243 ? -7.933 -5.059 -6.356 1.00 88.38 243 LEU A O 1
ATOM 1899 N N . ALA A 1 244 ? -7.561 -3.344 -7.756 1.00 91.00 244 ALA A N 1
ATOM 1900 C CA . ALA A 1 244 ? -7.702 -2.300 -6.742 1.00 91.00 244 ALA A CA 1
ATOM 1901 C C . ALA A 1 244 ? -9.139 -2.228 -6.199 1.00 91.00 244 ALA A C 1
ATOM 1903 O O . ALA A 1 244 ? -9.357 -2.143 -4.988 1.00 91.00 244 ALA A O 1
ATOM 1904 N N . ILE A 1 245 ? -10.138 -2.325 -7.084 1.00 93.38 245 ILE A N 1
ATOM 1905 C CA . ILE A 1 245 ? -11.556 -2.364 -6.700 1.00 93.38 245 ILE A CA 1
ATOM 1906 C C . ILE A 1 245 ? -11.838 -3.599 -5.839 1.00 93.38 245 ILE A C 1
ATOM 1908 O O . ILE A 1 245 ? -12.459 -3.479 -4.779 1.00 93.38 245 ILE A O 1
ATOM 1912 N N . LEU A 1 246 ? -11.356 -4.775 -6.247 1.00 93.94 246 LEU A N 1
ATOM 1913 C CA . LEU A 1 246 ? -11.514 -6.013 -5.483 1.00 93.94 246 LEU A CA 1
ATOM 1914 C C . LEU A 1 246 ? -10.852 -5.918 -4.103 1.00 93.94 246 LEU A C 1
ATOM 1916 O O . LEU A 1 246 ? -11.487 -6.270 -3.107 1.00 93.94 246 LEU A O 1
ATOM 1920 N N . GLY A 1 247 ? -9.636 -5.372 -4.013 1.00 91.50 247 GLY A N 1
ATOM 1921 C CA . GLY A 1 247 ? -8.952 -5.118 -2.742 1.00 91.50 247 GLY A CA 1
ATOM 1922 C C . GLY A 1 247 ? -9.745 -4.180 -1.825 1.00 91.50 247 GLY A C 1
ATOM 1923 O O . GLY A 1 247 ? -9.925 -4.457 -0.633 1.00 91.50 247 GLY A O 1
ATOM 1924 N N . ALA A 1 248 ? -10.313 -3.102 -2.373 1.00 92.62 248 ALA A N 1
ATOM 1925 C CA . ALA A 1 248 ? -11.149 -2.164 -1.625 1.00 92.62 248 ALA A CA 1
ATOM 1926 C C . ALA A 1 248 ? -12.464 -2.802 -1.132 1.00 92.62 248 ALA A C 1
ATOM 1928 O O . ALA A 1 248 ? -12.857 -2.584 0.022 1.00 92.62 248 ALA A O 1
ATOM 1929 N N . ILE A 1 249 ? -13.125 -3.614 -1.967 1.00 93.69 249 ILE A N 1
ATOM 1930 C CA . ILE A 1 249 ? -14.336 -4.375 -1.609 1.00 93.69 249 ILE A CA 1
ATOM 1931 C C . ILE A 1 249 ? -14.022 -5.391 -0.512 1.00 93.69 249 ILE A C 1
ATOM 1933 O O . ILE A 1 249 ? -14.751 -5.468 0.480 1.00 93.69 249 ILE A O 1
ATOM 1937 N N . LEU A 1 250 ? -12.928 -6.139 -0.647 1.00 92.88 250 LEU A N 1
ATOM 1938 C CA . LEU A 1 250 ? -12.509 -7.123 0.345 1.00 92.88 250 LEU A CA 1
ATOM 1939 C C . LEU A 1 250 ? -12.190 -6.451 1.684 1.00 92.88 250 LEU A C 1
ATOM 1941 O O . LEU A 1 250 ? -12.680 -6.888 2.724 1.00 92.88 250 LEU A O 1
ATOM 1945 N N . THR A 1 251 ? -11.464 -5.331 1.661 1.00 92.19 251 THR A N 1
ATOM 1946 C CA . THR A 1 251 ? -11.198 -4.515 2.857 1.00 92.19 251 THR A CA 1
ATOM 1947 C C . THR A 1 251 ? -12.499 -4.086 3.530 1.00 92.19 251 THR A C 1
ATOM 1949 O O . THR A 1 251 ? -12.644 -4.227 4.746 1.00 92.19 251 THR A O 1
ATOM 1952 N N . ARG A 1 252 ? -13.483 -3.606 2.753 1.00 93.50 252 ARG A N 1
ATOM 1953 C CA . ARG A 1 252 ? -14.812 -3.247 3.268 1.00 93.50 252 ARG A CA 1
ATOM 1954 C C . ARG A 1 252 ? -15.467 -4.437 3.954 1.00 93.50 252 ARG A C 1
ATOM 1956 O O . ARG A 1 252 ? -15.912 -4.312 5.089 1.00 93.50 252 ARG A O 1
ATOM 1963 N N . HIS A 1 253 ? -15.527 -5.578 3.274 1.00 93.31 253 HIS A N 1
ATOM 1964 C CA . HIS A 1 253 ? -16.156 -6.795 3.784 1.00 93.31 253 HIS A CA 1
ATOM 1965 C C . HIS A 1 253 ? -15.538 -7.250 5.107 1.00 93.31 253 HIS A C 1
ATOM 1967 O O . HIS A 1 253 ? -16.254 -7.518 6.072 1.00 93.31 253 HIS A O 1
ATOM 1973 N N . LEU A 1 254 ? -14.207 -7.271 5.182 1.00 91.06 254 LEU A N 1
ATOM 1974 C CA . LEU A 1 254 ? -13.472 -7.676 6.379 1.00 91.06 254 LEU A CA 1
ATOM 1975 C C . LEU A 1 254 ? -13.675 -6.690 7.536 1.00 91.06 254 LEU A C 1
ATOM 1977 O O . LEU A 1 254 ? -13.958 -7.122 8.653 1.00 91.06 254 LEU A O 1
ATOM 1981 N N . LEU A 1 255 ? -13.629 -5.377 7.276 1.00 89.06 255 LEU A N 1
ATOM 1982 C CA . LEU A 1 255 ? -13.926 -4.347 8.282 1.00 89.06 255 LEU A CA 1
ATOM 1983 C C . LEU A 1 255 ? -15.345 -4.484 8.843 1.00 89.06 255 LEU A C 1
ATOM 1985 O O . LEU A 1 255 ? -15.549 -4.336 10.045 1.00 89.06 255 LEU A O 1
ATOM 1989 N N . MET A 1 256 ? -16.332 -4.800 8.001 1.00 89.69 256 MET A N 1
ATOM 1990 C CA . MET A 1 256 ? -17.718 -4.982 8.448 1.00 89.69 256 MET A CA 1
ATOM 1991 C C . MET A 1 256 ? -17.876 -6.173 9.403 1.00 89.69 256 MET A C 1
ATOM 1993 O O . MET A 1 256 ? -18.763 -6.134 10.259 1.00 89.69 256 MET A O 1
ATOM 1997 N N . LYS A 1 257 ? -17.007 -7.188 9.295 1.00 89.56 257 LYS A N 1
ATOM 1998 C CA . LYS A 1 257 ? -16.976 -8.370 10.170 1.00 89.56 257 LYS A CA 1
ATOM 1999 C C . LYS A 1 257 ? -16.189 -8.171 11.468 1.00 89.56 257 LYS A C 1
ATOM 2001 O O . LYS A 1 257 ? -16.294 -9.014 12.359 1.00 89.56 257 LYS A O 1
ATOM 2006 N N . MET A 1 258 ? -15.422 -7.088 11.607 1.00 86.94 258 MET A N 1
ATOM 2007 C CA . MET A 1 258 ? -14.681 -6.821 12.840 1.00 86.94 258 MET A CA 1
ATOM 2008 C C . MET A 1 258 ? -15.622 -6.556 14.017 1.00 86.94 258 MET A C 1
ATOM 2010 O O . MET A 1 258 ? -16.653 -5.889 13.893 1.00 86.94 258 MET A O 1
ATOM 2014 N N . LYS A 1 259 ? -15.233 -7.065 15.187 1.00 85.00 259 LYS A N 1
ATOM 2015 C CA . LYS A 1 259 ? -15.933 -6.868 16.458 1.00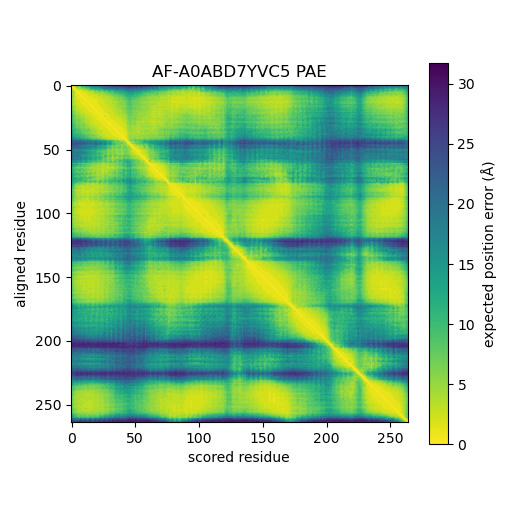 85.00 259 LYS A CA 1
ATOM 2016 C C . LYS A 1 259 ? -14.985 -6.215 17.456 1.00 85.00 259 LYS A C 1
ATOM 2018 O O . LYS A 1 259 ? -13.795 -6.531 17.457 1.00 85.00 259 LYS A O 1
ATOM 2023 N N . ILE A 1 260 ? -15.515 -5.308 18.282 1.00 81.50 260 ILE A N 1
ATOM 2024 C CA . ILE A 1 260 ? -14.788 -4.828 19.461 1.00 81.50 260 ILE A CA 1
ATOM 2025 C C . ILE A 1 260 ? -14.582 -6.049 20.347 1.00 81.50 260 ILE A C 1
ATOM 2027 O O . ILE A 1 260 ? -15.546 -6.739 20.674 1.00 81.50 260 ILE A O 1
ATOM 2031 N N . ARG A 1 261 ? -13.330 -6.337 20.685 1.00 76.50 261 ARG A N 1
ATOM 2032 C CA . ARG A 1 261 ? -13.013 -7.399 21.633 1.00 76.50 261 ARG A CA 1
ATOM 2033 C C . ARG A 1 261 ? -12.884 -6.797 23.015 1.00 76.50 261 ARG A C 1
ATOM 2035 O O . ARG A 1 261 ? -12.191 -5.800 23.184 1.00 76.50 261 ARG A O 1
ATOM 2042 N N . THR A 1 262 ? -13.549 -7.427 23.967 1.00 61.38 262 THR A N 1
ATOM 2043 C CA . THR A 1 262 ? -13.519 -7.117 25.399 1.00 61.38 262 THR A CA 1
ATOM 2044 C C . THR A 1 262 ? -12.433 -7.901 26.137 1.00 61.38 262 THR A C 1
ATOM 2046 O O . THR A 1 262 ? -12.532 -8.098 27.340 1.00 61.38 262 THR A O 1
ATOM 2049 N N . GLU A 1 263 ? -11.417 -8.403 25.435 1.00 56.19 263 GLU A N 1
ATOM 2050 C CA . GLU A 1 263 ? -10.417 -9.284 26.043 1.00 56.19 263 GLU A CA 1
ATOM 2051 C C . GLU A 1 263 ? -9.357 -8.475 26.807 1.00 56.19 263 GLU A C 1
ATOM 2053 O O . GLU A 1 263 ? -8.776 -7.540 26.244 1.00 56.19 263 GLU A O 1
ATOM 2058 N N . GLY A 1 264 ? -9.186 -8.859 28.082 1.00 40.09 264 GLY A N 1
ATOM 2059 C CA . GLY A 1 264 ? -8.208 -8.368 29.060 1.00 40.09 264 GLY A CA 1
ATOM 2060 C C . GLY A 1 264 ? -6.755 -8.663 28.719 1.00 40.09 264 GLY A C 1
ATOM 2061 O O . GLY A 1 264 ? -6.492 -9.567 27.893 1.00 40.09 264 GLY A O 1
#

Radius of gyration: 21.78 Å; Cα contacts (8 Å, |Δi|>4): 211; chains: 1; bounding box: 56×50×64 Å

Mean predicted aligned error: 10.46 Å

Sequence (264 aa):
MVLTSKDISVVKYLSRKYAEDTVKGLGILFGIHIIGTILLIMMSSSEEIPSIALGFWSNFPLAFYLMGALFIISATNYEIFAFLNQNGISRKTLWKNKMIVLGLGTLILVLIGTIYDAVVSSSGTNNLIAITYLKGTNPVVKAIGSYLFDVLVTFMTVTWISAIGAACGLLPKKHRAWIIFGIVMAAFLVITRIVSWIAMLPFAWTRVFMVVVKYFGLLLGISYHGNEYSFNFLPPILTMIVLAILGAILTRHLLMKMKIRTEG

Foldseek 3Di:
DDADPVLVVLLVVLLVVLVVQLVVQLVVVVVVLVVVLVVQVVPDPDPVSVVVSVVCVLVPPLVVSLLSSLLRSQLPQQVSLQVVVVVVHDLVSNLVSSLVNSLVSLLVSLVVVLVCCVVRPPDPDPAPCLVAPCPPPDSVCSSVVSSVVSSLLSLLVSLQSNLVSLVLSQDDPVCSVVVVVVVVVVVVVVVVVVVVVVVVDDPPCCVVVVVVVVVVCVLQQWDDDPPDTDGHPPSVSVSSVVSSVVSSVSSSVSSVPHDNDPDD

pLDDT: mean 74.92, std 12.05, range [40.09, 93.94]

Secondary structure (DSSP, 8-state):
-PPPHHHHHHHHHHHHHHHHHHHHHHHHHHHHHHHHHHHHHHT--SSHHHHHHHHHHHT--HHHHHHHHHHHHHH--HHHHHHHHHTT--HHHHHHHHHHHHHHHHHHHHHHHHHHHHHH--S----HHHHHTSTTS-HHHHHHHHHHHHHHHHHHHHHHHHHHHHHHHTS-TTTHHHHHHHHHHHHHHHHHHHHHHHHH--GGGHHHHHHHHHHHHHHTTEEEETTEEEE-SHHHHHHHHHHHHHHHHHHHHHHHH-------

Nearest PDB structures (foldseek):
  6qxa-assembly2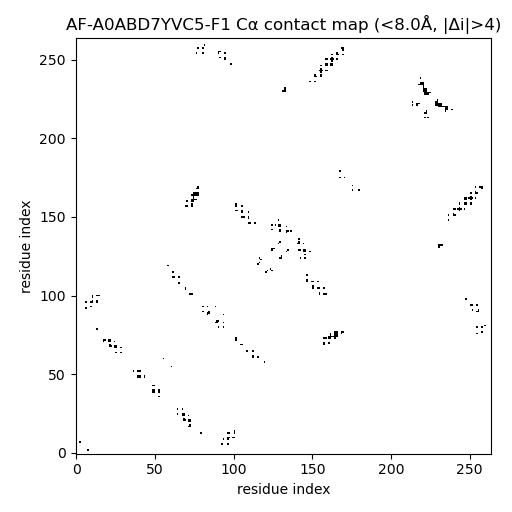_D  TM=2.953E-01  e=5.956E-01  Thermotoga maritima MSB8